Protein AF-A0A849G7T1-F1 (afdb_monomer_lite)

pLDDT: mean 85.58, std 11.32, range [43.41, 97.94]

Foldseek 3Di:
DDDVQWFVDWDDKDAFPQKDWDPPDLKIKIANADAAALVSLVVSRGWIKIKTWTAQPCPFFKWFFKKKFFDDDQDQQFQWWKWKWKDQPPPPPIDTFDGGDGGHRDPGMDIGTGPDRRPTDDHRTMMMMIIGIHNGDVVNVRMHMGRDMDTDIDRDQDQLLPLPHRLVLAQQSVQLQDGPCVLLVADDPPPPSDGDYPDFDDPVPPPDGCQPDVVNPHNNGHQDQQCPPPHGRSNDQCSNVPLQGVSVVVPADDPPSPSHHADDRRAHDDSRNHGPHHDD

Secondary structure (DSSP, 8-state):
---TTTEEEE---EE-TT-EEE--SSSEEEE----SSHHHHHHTT-EEEEEEEE-TT--S-EEEEEEEEE---TTSS---EEEEEEESSSSSS-EEEEEEEE--S-SSEEEEE-S-TT-BPPTT-EEEEEEEEE---GGGTTEEEE--EEEEEEE----SS-SSS-TTT-SSTT-SSS-HHHHTT--BSS-SSSSBSSSPP-SSSSS--TTT-TTTT--PPP---SSSSS--GGG-TTTT-SSS-HHHHTT--BSSSSSSSBSSSSPPB-TTS-B-SS--

Sequence (280 aa):
IMNADIIQSGADETYGPGLSGTTGGTLLQLSGISANTAEEAVMNDEYVEYSFTTHPLLTEDFRLNSVVQYETSPGNYNGHRLAVSISSDGFVNSQELIRDILTLDGPEYETYSVADRCFVFEPSTSYSLRVYIYDIPLANSGQATFDDFSLDICSGDFDTDKDGVWNHLDLDSDNDGIYDVLEAEGVDADLDGIIGSGPITDTDGDGWSDITDPDDGGTVLADPDADGDSAENRIDTDSDGDSCPDVTEAGFPDSDGDGELGGLAPPSVDVNGVVTSGGL

Structure (mmCIF, N/CA/C/O backbone):
data_AF-A0A849G7T1-F1
#
_entry.id   AF-A0A849G7T1-F1
#
loop_
_atom_site.group_PDB
_atom_site.id
_atom_site.type_symbol
_atom_site.label_atom_id
_atom_site.label_alt_id
_atom_site.label_comp_id
_atom_site.label_asym_id
_atom_site.label_entity_id
_atom_site.label_seq_id
_atom_site.pdbx_PDB_ins_code
_atom_site.Cartn_x
_atom_site.Cartn_y
_atom_site.Cartn_z
_atom_site.occupancy
_atom_site.B_iso_or_equiv
_atom_site.auth_seq_id
_atom_site.auth_comp_id
_atom_site.auth_asym_id
_atom_site.auth_atom_id
_atom_site.pdbx_PDB_model_num
ATOM 1 N N . ILE A 1 1 ? -5.658 17.456 7.260 1.00 43.41 1 ILE A N 1
ATOM 2 C CA . ILE A 1 1 ? -5.368 18.114 5.956 1.00 43.41 1 ILE A CA 1
ATOM 3 C C . ILE A 1 1 ? -5.278 16.992 4.933 1.00 43.41 1 ILE A C 1
ATOM 5 O O . ILE A 1 1 ? -4.494 16.088 5.167 1.00 43.41 1 ILE A O 1
ATOM 9 N N . MET A 1 2 ? -6.124 16.972 3.900 1.00 55.81 2 MET A N 1
ATOM 10 C CA . MET A 1 2 ? -6.063 15.926 2.867 1.00 55.81 2 MET A CA 1
ATOM 11 C C . MET A 1 2 ? -4.959 16.274 1.863 1.00 55.81 2 MET A C 1
ATOM 13 O O . MET A 1 2 ? -4.884 17.431 1.441 1.00 55.81 2 MET A O 1
ATOM 17 N N . ASN A 1 3 ? -4.116 15.306 1.499 1.00 63.03 3 ASN A N 1
ATOM 18 C CA . ASN A 1 3 ? -3.183 15.464 0.388 1.00 63.03 3 ASN A CA 1
ATOM 19 C C . ASN A 1 3 ? -3.984 15.414 -0.926 1.00 63.03 3 ASN A C 1
ATOM 21 O O . ASN A 1 3 ? -4.643 14.411 -1.198 1.00 63.03 3 ASN A O 1
ATOM 25 N N . ALA A 1 4 ? -3.968 16.506 -1.697 1.00 60.72 4 ALA A N 1
ATOM 26 C CA . ALA A 1 4 ? -4.739 16.630 -2.935 1.00 60.72 4 ALA A CA 1
ATOM 27 C C . ALA A 1 4 ? -4.234 15.701 -4.050 1.00 60.72 4 ALA A C 1
ATOM 29 O O . ALA A 1 4 ? -5.001 15.395 -4.961 1.00 60.72 4 ALA A O 1
ATOM 30 N N . ASP A 1 5 ? -2.992 15.228 -3.938 1.00 67.00 5 ASP A N 1
ATOM 31 C CA . ASP A 1 5 ? -2.386 14.306 -4.899 1.00 67.00 5 ASP A CA 1
ATOM 32 C C . ASP A 1 5 ? -2.929 12.875 -4.717 1.00 67.00 5 ASP A C 1
ATOM 34 O O . ASP A 1 5 ? -2.969 12.096 -5.661 1.00 67.00 5 ASP A O 1
ATOM 38 N N . ILE A 1 6 ? -3.438 12.551 -3.519 1.00 75.44 6 ILE A N 1
ATOM 39 C CA . ILE A 1 6 ? -3.951 11.214 -3.178 1.00 75.44 6 ILE A CA 1
ATOM 40 C C . ILE A 1 6 ? -5.478 11.199 -3.091 1.00 75.44 6 ILE A C 1
ATOM 42 O O . ILE A 1 6 ? -6.124 10.236 -3.502 1.00 75.44 6 ILE A O 1
ATOM 46 N N . ILE A 1 7 ? -6.088 12.255 -2.548 1.00 85.75 7 ILE A N 1
ATOM 47 C CA . ILE A 1 7 ? -7.524 12.308 -2.258 1.00 85.75 7 ILE A CA 1
ATOM 48 C C . ILE A 1 7 ? -8.209 13.330 -3.167 1.00 85.75 7 ILE A C 1
ATOM 50 O O . ILE A 1 7 ? -7.987 14.535 -3.055 1.00 85.75 7 ILE A O 1
ATOM 54 N N . GLN A 1 8 ? -9.134 12.856 -4.003 1.00 88.38 8 GLN A N 1
ATOM 55 C CA . GLN A 1 8 ? -9.995 13.700 -4.833 1.00 88.38 8 GLN A CA 1
ATOM 56 C C . GLN A 1 8 ? -11.090 14.389 -4.012 1.00 88.38 8 GLN A C 1
ATOM 58 O O . GLN A 1 8 ? -11.446 15.543 -4.261 1.00 88.38 8 GLN A O 1
ATOM 63 N N . SER A 1 9 ? -11.687 13.664 -3.065 1.00 90.56 9 SER A N 1
ATOM 64 C CA . SER A 1 9 ? -12.744 14.192 -2.202 1.00 90.56 9 SER A CA 1
ATOM 65 C C . SER A 1 9 ? -12.870 13.395 -0.907 1.00 90.56 9 SER A C 1
ATOM 67 O O . SER A 1 9 ? -12.559 12.209 -0.872 1.00 90.56 9 SER A O 1
ATOM 69 N N . GLY A 1 10 ? -13.355 14.041 0.152 1.00 89.00 10 GLY A N 1
ATOM 70 C CA . GLY A 1 10 ? -13.660 13.412 1.436 1.00 89.00 10 GLY A CA 1
ATOM 71 C C . GLY A 1 10 ? -15.008 13.877 1.977 1.00 89.00 10 GLY A C 1
ATOM 72 O O . GLY A 1 10 ? -15.505 14.939 1.594 1.00 89.00 10 GLY A O 1
ATOM 73 N N . ALA A 1 11 ? -15.602 13.065 2.845 1.00 88.12 11 ALA A N 1
ATOM 74 C CA . ALA A 1 11 ? -16.820 13.376 3.582 1.00 88.12 11 ALA A CA 1
ATOM 75 C C . ALA A 1 11 ? -16.507 13.712 5.047 1.00 88.12 11 ALA A C 1
ATOM 77 O O . ALA A 1 11 ? -15.476 13.296 5.577 1.00 88.12 11 ALA A O 1
ATOM 78 N N . ASP A 1 12 ? -17.422 14.442 5.689 1.00 86.44 12 ASP A N 1
ATOM 79 C CA . ASP A 1 12 ? -17.402 14.640 7.141 1.00 86.44 12 ASP A CA 1
ATOM 80 C C . ASP A 1 12 ? -17.551 13.290 7.866 1.00 86.44 12 ASP A C 1
ATOM 82 O O . ASP A 1 12 ? -18.118 12.333 7.322 1.00 86.44 12 ASP A O 1
ATOM 86 N N . GLU A 1 13 ? -17.075 13.217 9.107 1.00 88.25 13 GLU A N 1
ATOM 87 C CA . GLU A 1 13 ? -17.216 12.028 9.935 1.00 88.25 13 GLU A CA 1
ATOM 88 C C . GLU A 1 13 ? -18.683 11.646 10.162 1.00 88.25 13 GLU A C 1
ATOM 90 O O . GLU A 1 13 ? -19.578 12.478 10.343 1.00 88.25 13 GLU A O 1
ATOM 95 N N . THR A 1 14 ? -18.926 10.342 10.203 1.00 92.75 14 THR A N 1
ATOM 96 C CA . THR A 1 14 ? -20.217 9.764 10.572 1.00 92.75 14 THR A CA 1
ATOM 97 C C . THR A 1 14 ? -20.041 8.767 11.710 1.00 92.75 14 THR A C 1
ATOM 99 O O . THR A 1 14 ? -18.924 8.390 12.066 1.00 92.75 14 THR A O 1
ATOM 102 N N . TYR A 1 15 ? -21.149 8.359 12.327 1.00 94.31 15 TYR A N 1
ATOM 103 C CA . TYR A 1 15 ? -21.128 7.476 13.490 1.00 94.31 15 TYR A CA 1
ATOM 104 C C . TYR A 1 15 ? -21.966 6.237 13.220 1.00 94.31 15 TYR A C 1
ATOM 106 O O . TYR A 1 15 ? -23.081 6.334 12.691 1.00 94.31 15 TYR A O 1
ATOM 114 N N . GLY A 1 16 ? -21.441 5.084 13.624 1.00 94.94 16 GLY A N 1
ATOM 115 C CA . GLY A 1 16 ? -22.207 3.851 13.667 1.00 94.94 16 GLY A CA 1
ATOM 116 C C . GLY A 1 16 ? -23.415 3.981 14.613 1.00 94.94 16 GLY A C 1
ATOM 117 O O . GLY A 1 16 ? -23.357 4.737 15.589 1.00 94.94 16 GLY A O 1
ATOM 118 N N . PRO A 1 17 ? -24.531 3.275 14.351 1.00 94.88 17 PRO A N 1
ATOM 119 C CA . PRO A 1 17 ? -25.746 3.354 15.167 1.00 94.88 17 PRO A CA 1
ATOM 120 C C . PRO A 1 17 ? -25.582 3.064 16.667 1.00 94.88 17 PRO A C 1
ATOM 122 O O . PRO A 1 17 ? -26.443 3.479 17.448 1.00 94.88 17 PRO A O 1
ATOM 125 N N . GLY A 1 18 ? -24.528 2.348 17.074 1.00 93.44 18 GLY A N 1
ATOM 126 C CA . GLY A 1 18 ? -24.209 2.069 18.477 1.00 93.44 18 GLY A CA 1
ATOM 127 C C . GLY A 1 18 ? -23.585 3.249 19.220 1.00 93.44 18 GLY A C 1
ATOM 128 O O . GLY A 1 18 ? -23.513 3.243 20.446 1.00 93.44 18 GLY A O 1
ATOM 129 N N . LEU A 1 19 ? -23.167 4.284 18.494 1.00 93.00 19 LEU A N 1
ATOM 130 C CA . LEU A 1 19 ? -22.400 5.404 19.014 1.00 93.00 19 LEU A CA 1
ATOM 131 C C . LEU A 1 19 ? -23.148 6.728 18.832 1.00 93.00 19 LEU A C 1
ATOM 133 O O . LEU A 1 19 ? -23.971 6.914 17.937 1.00 93.00 19 LEU A O 1
ATOM 137 N N . SER A 1 20 ? -22.848 7.700 19.686 1.00 92.56 20 SER A N 1
ATOM 138 C CA . SER A 1 20 ? -23.235 9.096 19.480 1.00 92.56 20 SER A CA 1
ATOM 139 C C . SER A 1 20 ? -22.018 9.999 19.603 1.00 92.56 20 SER A C 1
ATOM 141 O O . SER A 1 20 ? -21.371 10.014 20.651 1.00 92.56 20 SER A O 1
ATOM 143 N N . GLY A 1 21 ? -21.743 10.768 18.549 1.00 87.50 21 GLY A N 1
ATOM 144 C CA . GLY A 1 21 ? -20.695 11.781 18.522 1.00 87.50 21 GLY A CA 1
ATOM 145 C C . GLY A 1 21 ? -21.252 13.205 18.547 1.00 87.50 21 GLY A C 1
ATOM 146 O O . GLY A 1 21 ? -22.316 13.493 17.994 1.00 87.50 21 GLY A O 1
ATOM 147 N N . THR A 1 22 ? -20.529 14.112 19.201 1.00 82.88 22 THR A N 1
ATOM 148 C CA . THR A 1 22 ? -20.775 15.557 19.130 1.00 82.88 22 THR A CA 1
ATOM 149 C C . THR A 1 22 ? -19.476 16.307 18.863 1.00 82.88 22 THR A C 1
ATOM 151 O O . THR A 1 22 ? -18.515 16.165 19.617 1.00 82.88 22 THR A O 1
ATOM 154 N N . THR A 1 23 ? -19.484 17.167 17.847 1.00 67.19 23 THR A N 1
ATOM 155 C CA . THR A 1 23 ? -18.348 17.986 17.378 1.00 67.19 23 THR A CA 1
ATOM 156 C C . THR A 1 23 ? -18.295 19.364 18.054 1.00 67.19 23 THR A C 1
ATOM 158 O O . THR A 1 23 ? -18.011 20.398 17.450 1.00 67.19 23 THR A O 1
ATOM 161 N N . GLY A 1 24 ? -18.656 19.418 19.338 1.00 55.28 24 GLY A N 1
ATOM 162 C CA . GLY A 1 24 ? -18.807 20.664 20.088 1.00 55.28 24 GLY A CA 1
ATOM 163 C C . GLY A 1 24 ? -17.502 21.166 20.706 1.00 55.28 24 GLY A C 1
ATOM 164 O O . GLY A 1 24 ? -17.385 21.146 21.928 1.00 55.28 24 GLY A O 1
ATOM 165 N N . GLY A 1 25 ? -16.542 21.648 19.911 1.00 64.00 25 GLY A N 1
ATOM 166 C CA . GLY A 1 25 ? -15.297 22.241 20.425 1.00 64.00 25 GLY A CA 1
ATOM 167 C C . GLY A 1 25 ? -14.066 21.918 19.578 1.00 64.00 25 GLY A C 1
ATOM 168 O O . GLY A 1 25 ? -14.170 21.831 18.364 1.00 64.00 25 GLY A O 1
ATOM 169 N N . THR A 1 26 ? -12.910 21.769 20.232 1.00 70.81 26 THR A N 1
ATOM 170 C CA . THR A 1 26 ? -11.636 21.303 19.641 1.00 70.81 26 THR A CA 1
ATOM 171 C C . THR A 1 26 ? -11.441 19.794 19.825 1.00 70.81 26 THR A C 1
ATOM 173 O O . THR A 1 26 ? -10.315 19.348 19.909 1.00 70.81 26 THR A O 1
ATOM 176 N N . LEU A 1 27 ? -12.515 19.042 20.085 1.00 77.56 27 LEU A N 1
ATOM 177 C CA . LEU A 1 27 ? -12.477 17.611 20.388 1.00 77.56 27 LEU A CA 1
ATOM 178 C C . LEU A 1 27 ? -13.778 16.974 19.895 1.00 77.56 27 LEU A C 1
ATOM 180 O O . LEU A 1 27 ? -14.865 17.519 20.133 1.00 77.56 27 LEU A O 1
ATOM 184 N N . LEU A 1 28 ? -13.681 15.794 19.297 1.00 82.81 28 LEU A N 1
ATOM 185 C CA . LEU A 1 28 ? -14.798 14.889 19.093 1.00 82.81 28 LEU A CA 1
ATOM 186 C C . LEU A 1 28 ? -15.121 14.186 20.416 1.00 82.81 28 LEU A C 1
ATOM 188 O O . LEU A 1 28 ? -14.300 13.464 20.978 1.00 82.81 28 LEU A O 1
ATOM 192 N N . GLN A 1 29 ? -16.335 14.394 20.925 1.00 87.56 29 GLN A N 1
ATOM 193 C CA . GLN A 1 29 ? -16.818 13.701 22.119 1.00 87.56 29 GLN A CA 1
ATOM 194 C C . GLN A 1 29 ? -17.745 12.564 21.727 1.00 87.56 29 GLN A C 1
ATOM 196 O O . GLN A 1 29 ? -18.748 12.788 21.048 1.00 87.56 29 GLN A O 1
ATOM 201 N N . LEU A 1 30 ? -17.429 11.366 22.205 1.00 90.94 30 LEU A N 1
ATOM 202 C CA . LEU A 1 30 ? -18.175 10.147 21.951 1.00 90.94 30 LEU A CA 1
ATOM 203 C C . LEU A 1 30 ? -18.875 9.665 23.218 1.00 90.94 30 LEU A C 1
ATOM 205 O O . LEU A 1 30 ? -18.391 9.831 24.342 1.00 90.94 30 LEU A O 1
ATOM 209 N N . SER A 1 31 ? -20.036 9.052 23.034 1.00 93.19 31 SER A N 1
ATOM 210 C CA . SER A 1 31 ? -20.832 8.467 24.107 1.00 93.19 31 SER A CA 1
ATOM 211 C C . SER A 1 31 ? -21.632 7.271 23.608 1.00 93.19 31 SER A C 1
ATOM 213 O O . SER A 1 31 ? -21.879 7.139 22.409 1.00 93.19 31 SER A O 1
ATOM 215 N N . GLY A 1 32 ? -22.064 6.425 24.542 1.00 93.69 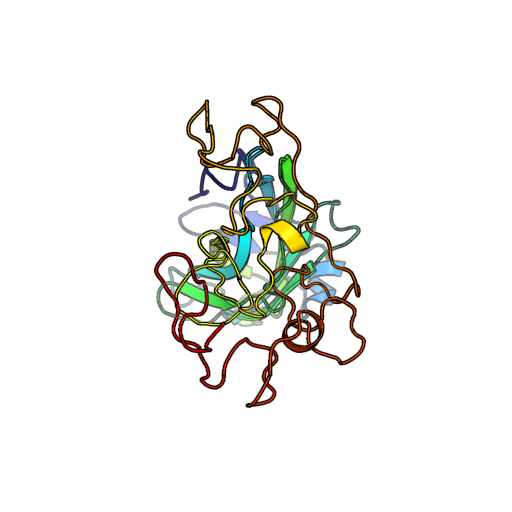32 GLY A N 1
ATOM 216 C CA . GLY A 1 32 ? -22.814 5.205 24.231 1.00 93.69 32 GLY A CA 1
ATOM 217 C C . GLY A 1 32 ? -21.929 3.977 24.032 1.00 93.69 32 GLY A C 1
ATOM 218 O O . GLY A 1 32 ? -22.460 2.907 23.776 1.00 93.69 32 GLY A O 1
ATOM 219 N N . ILE A 1 33 ? -20.614 4.119 24.222 1.00 95.19 33 ILE A N 1
ATOM 220 C CA . ILE A 1 33 ? -19.648 3.036 24.050 1.00 95.19 33 ILE A CA 1
ATOM 221 C C . ILE A 1 33 ? -19.862 2.003 25.154 1.00 95.19 33 ILE A C 1
ATOM 223 O O . ILE A 1 33 ? -19.811 2.328 26.347 1.00 95.19 33 ILE A O 1
ATOM 227 N N . SER A 1 34 ? -20.116 0.765 24.754 1.00 95.69 34 SER A N 1
ATOM 228 C CA . SER A 1 34 ? -20.439 -0.337 25.657 1.00 95.69 34 SER A CA 1
ATOM 229 C C . SER A 1 34 ? -19.591 -1.583 25.417 1.00 95.69 34 SER A C 1
ATOM 231 O O . SER A 1 34 ? -19.528 -2.448 26.297 1.00 95.69 34 SER A O 1
ATOM 233 N N . ALA A 1 35 ? -18.918 -1.659 24.268 1.00 97.44 35 ALA A N 1
ATOM 234 C CA . ALA A 1 35 ? -18.039 -2.754 23.906 1.00 97.44 35 ALA A CA 1
ATOM 235 C C . ALA A 1 35 ? -16.783 -2.828 24.787 1.00 97.44 35 ALA A C 1
ATOM 237 O O . ALA A 1 35 ? -16.137 -1.824 25.100 1.00 97.44 35 ALA A O 1
ATOM 238 N N . ASN A 1 36 ? -16.400 -4.053 25.149 1.00 96.38 36 ASN A N 1
ATOM 239 C CA . ASN A 1 36 ? -15.166 -4.356 25.879 1.00 96.38 36 ASN A CA 1
ATOM 240 C C . ASN A 1 36 ? -14.078 -4.929 24.961 1.00 96.38 36 ASN A C 1
ATOM 242 O O . ASN A 1 36 ? -12.916 -4.972 25.351 1.00 96.38 36 ASN A O 1
ATOM 246 N N . THR A 1 37 ? -14.439 -5.373 23.754 1.00 97.56 37 THR A N 1
ATOM 247 C CA . THR A 1 37 ? -13.503 -5.869 22.734 1.00 97.56 37 THR A CA 1
ATOM 248 C C . THR A 1 37 ? -13.813 -5.252 21.373 1.00 97.56 37 THR A C 1
ATOM 250 O O . THR A 1 37 ? -14.916 -4.746 21.154 1.00 97.56 37 THR A O 1
ATOM 253 N N . ALA A 1 38 ? -12.863 -5.325 20.439 1.00 96.69 38 ALA A N 1
ATOM 254 C CA . ALA A 1 38 ? -13.075 -4.857 19.071 1.00 96.69 38 ALA A CA 1
ATOM 255 C C . ALA A 1 38 ? -14.223 -5.607 18.374 1.00 96.69 38 ALA A C 1
ATOM 257 O O . ALA A 1 38 ? -15.017 -5.001 17.663 1.00 96.69 38 ALA A O 1
ATOM 258 N N . GLU A 1 39 ? -14.363 -6.916 18.605 1.00 97.06 39 GLU A N 1
ATOM 259 C CA . GLU A 1 39 ? -15.450 -7.716 18.028 1.00 97.06 39 GLU A CA 1
ATOM 260 C C . GLU A 1 39 ? -16.812 -7.255 18.543 1.00 97.06 39 GLU A C 1
ATOM 262 O O . GLU A 1 39 ? -17.769 -7.185 17.776 1.00 97.06 39 GLU A O 1
ATOM 267 N N . GLU A 1 40 ? -16.908 -6.930 19.836 1.00 97.94 40 GLU A N 1
ATOM 268 C CA . GLU A 1 40 ? -18.124 -6.350 20.407 1.00 97.94 40 GLU A CA 1
ATOM 269 C C . GLU A 1 40 ? -18.427 -4.986 19.786 1.00 97.94 40 GLU A C 1
ATOM 271 O O . GLU A 1 40 ? -19.579 -4.733 19.443 1.00 97.94 40 GLU A O 1
ATOM 276 N N . ALA A 1 41 ? -17.414 -4.142 19.572 1.00 97.56 41 ALA A N 1
ATOM 277 C CA . ALA A 1 41 ? -17.599 -2.835 18.943 1.00 97.56 41 ALA A CA 1
ATOM 278 C C . ALA A 1 41 ? -18.117 -2.964 17.505 1.00 97.56 41 ALA A C 1
ATOM 280 O O . ALA A 1 41 ? -19.040 -2.251 17.118 1.00 97.56 41 ALA A O 1
ATOM 281 N N . VAL A 1 42 ? -17.591 -3.923 16.737 1.00 96.31 42 VAL A N 1
ATOM 282 C CA . VAL A 1 42 ? -18.079 -4.244 15.386 1.00 96.31 42 VAL A CA 1
ATOM 283 C C . VAL A 1 42 ? -19.526 -4.741 15.434 1.00 96.31 42 VAL A C 1
ATOM 285 O O . VAL A 1 42 ? -20.362 -4.256 14.682 1.00 96.31 42 VAL A O 1
ATOM 288 N N . MET A 1 43 ? -19.854 -5.677 16.332 1.00 96.38 43 MET A N 1
ATOM 289 C CA . MET A 1 43 ? -21.217 -6.218 16.460 1.00 96.38 43 MET A CA 1
ATOM 290 C C . MET A 1 43 ? -22.246 -5.182 16.924 1.00 96.38 43 MET A C 1
ATOM 292 O O . MET A 1 43 ? -23.425 -5.305 16.589 1.00 96.38 43 MET A O 1
ATOM 296 N N . ASN A 1 44 ? -21.817 -4.208 17.723 1.00 97.00 44 ASN A N 1
ATOM 297 C CA . ASN A 1 44 ? -22.674 -3.157 18.263 1.00 97.00 44 ASN A CA 1
ATOM 298 C C . ASN A 1 44 ? -22.761 -1.927 17.347 1.00 97.00 44 ASN A C 1
ATOM 300 O O . ASN A 1 44 ? -23.476 -0.988 17.689 1.00 97.00 44 ASN A O 1
ATOM 304 N N . ASP A 1 45 ? -22.048 -1.913 16.216 1.00 96.25 45 ASP A N 1
ATOM 305 C CA . ASP A 1 45 ? -21.873 -0.742 15.356 1.00 96.25 45 ASP A CA 1
ATOM 306 C C . ASP A 1 45 ? -21.350 0.495 16.126 1.00 96.25 45 ASP A C 1
ATOM 308 O O . ASP A 1 45 ? -21.839 1.617 15.963 1.00 96.25 45 ASP A O 1
ATOM 312 N N . GLU A 1 46 ? -20.364 0.291 17.004 1.00 96.38 46 GLU A N 1
ATOM 313 C CA . GLU A 1 46 ? -19.702 1.333 17.801 1.00 96.38 46 GLU A CA 1
ATOM 314 C C . GLU A 1 46 ? -18.419 1.816 17.100 1.00 96.38 46 GLU A C 1
ATOM 316 O O . GLU A 1 46 ? -17.303 1.434 17.459 1.00 96.38 46 GLU A O 1
ATOM 321 N N . TYR A 1 47 ? -18.579 2.656 16.073 1.00 95.19 47 TYR A N 1
ATOM 322 C CA . TYR A 1 47 ? -17.463 3.203 15.294 1.00 95.19 47 TYR A CA 1
ATOM 323 C C . TYR A 1 47 ? -17.667 4.664 14.878 1.00 95.19 47 TYR A C 1
ATOM 325 O O . TYR A 1 47 ? -18.795 5.147 14.753 1.00 95.19 47 TYR A O 1
ATOM 333 N N . VAL A 1 48 ? -16.556 5.347 14.609 1.00 94.19 48 VAL A N 1
ATOM 334 C CA . VAL A 1 48 ? -16.507 6.577 13.807 1.00 94.19 48 VAL A CA 1
ATOM 335 C C . VAL A 1 48 ? -16.077 6.190 12.394 1.00 94.19 48 VAL A C 1
ATOM 337 O O . VAL A 1 48 ? -15.141 5.409 12.237 1.00 94.19 48 VAL A O 1
ATOM 340 N N . GLU A 1 49 ? -16.765 6.691 11.372 1.00 94.00 49 GLU A N 1
ATOM 341 C CA . GLU A 1 49 ? -16.478 6.385 9.970 1.00 94.00 49 GLU A CA 1
ATOM 342 C C . GLU A 1 49 ? -16.109 7.645 9.188 1.00 94.00 49 GLU A C 1
ATOM 344 O O . GLU A 1 49 ? -16.834 8.642 9.212 1.00 94.00 49 GLU A O 1
ATOM 349 N N . TYR A 1 50 ? -15.001 7.560 8.457 1.00 92.38 50 TYR A N 1
ATOM 350 C CA . TYR A 1 50 ? -14.533 8.567 7.511 1.00 92.38 50 TYR A CA 1
ATOM 351 C C . TYR A 1 50 ? -14.556 7.963 6.116 1.00 92.38 50 TYR A C 1
ATOM 353 O O . TYR A 1 50 ? -14.103 6.837 5.928 1.00 92.38 50 TYR A O 1
ATOM 361 N N . SER A 1 51 ? -15.066 8.697 5.132 1.00 93.31 51 SER A N 1
ATOM 362 C CA . SER A 1 51 ? -15.075 8.233 3.743 1.00 93.31 51 SER A CA 1
ATOM 363 C C . SER A 1 51 ? -14.361 9.218 2.834 1.00 93.31 51 SER A C 1
ATOM 365 O O . SER A 1 51 ? -14.505 10.432 2.985 1.00 93.31 51 SER A O 1
ATOM 367 N N . PHE A 1 52 ? -13.609 8.695 1.875 1.00 92.69 52 PHE A N 1
ATOM 368 C CA . PHE A 1 52 ? -12.892 9.482 0.879 1.00 92.69 52 PHE A CA 1
ATOM 369 C C . PHE A 1 52 ? -12.841 8.752 -0.459 1.00 92.69 52 PHE A C 1
ATOM 371 O O . PHE A 1 52 ? -13.099 7.556 -0.547 1.00 92.69 52 PHE A O 1
ATOM 378 N N . THR A 1 53 ? -12.567 9.497 -1.522 1.00 92.75 53 THR A N 1
ATOM 379 C CA . THR A 1 53 ? -12.330 8.966 -2.864 1.00 92.75 53 THR A CA 1
ATOM 380 C C . THR A 1 53 ? -10.953 9.395 -3.316 1.00 92.75 53 THR A C 1
ATOM 382 O O . THR A 1 53 ? -10.593 10.571 -3.201 1.00 92.75 53 THR A O 1
ATOM 385 N N . THR A 1 54 ? -10.193 8.427 -3.796 1.00 90.56 54 THR A N 1
ATOM 386 C CA . THR A 1 54 ? -8.822 8.596 -4.253 1.00 90.56 54 THR A CA 1
ATOM 387 C C . THR A 1 54 ? -8.742 9.336 -5.594 1.00 90.56 54 THR A C 1
ATOM 389 O O . THR A 1 54 ? -9.723 9.418 -6.340 1.00 90.56 54 THR A O 1
ATOM 392 N N . HIS A 1 55 ? -7.597 9.957 -5.882 1.00 86.25 55 HIS A N 1
ATOM 393 C CA . HIS A 1 55 ? -7.387 10.737 -7.102 1.00 86.25 55 HIS A CA 1
ATOM 394 C C . HIS A 1 55 ? -7.354 9.829 -8.351 1.00 86.25 55 HIS A C 1
ATOM 396 O O . HIS A 1 55 ? -6.889 8.695 -8.270 1.00 86.25 55 HIS A O 1
ATOM 402 N N . PRO A 1 56 ? -7.873 10.271 -9.515 1.00 77.50 56 PRO A N 1
ATOM 403 C CA . PRO A 1 56 ? -7.816 9.479 -10.748 1.00 77.50 56 PRO A CA 1
ATOM 404 C C . PRO A 1 56 ? -6.405 9.307 -11.317 1.00 77.50 56 PRO A C 1
ATOM 406 O O . PRO A 1 56 ? -6.180 8.341 -12.028 1.00 77.50 56 PRO A O 1
ATOM 409 N N . LEU A 1 57 ? -5.495 10.235 -11.013 1.00 71.38 57 LEU A N 1
ATOM 410 C CA . LEU A 1 57 ? -4.090 10.208 -11.443 1.00 71.38 57 LEU A CA 1
ATOM 411 C C . LEU A 1 57 ? -3.173 9.621 -10.360 1.00 71.38 57 LEU A C 1
ATOM 413 O O . LEU A 1 57 ? -2.057 10.087 -10.181 1.00 71.38 57 LEU A O 1
ATOM 417 N N . LEU A 1 58 ? -3.675 8.680 -9.560 1.00 70.75 58 LEU A N 1
ATOM 418 C CA . LEU A 1 58 ? -2.792 7.882 -8.715 1.00 70.75 58 LEU A CA 1
ATOM 419 C C . LEU A 1 58 ? -2.004 6.951 -9.631 1.00 70.75 58 LEU A C 1
ATOM 421 O O . LEU A 1 58 ? -2.536 5.939 -10.078 1.00 70.75 58 LEU A O 1
ATOM 425 N N . THR A 1 59 ? -0.790 7.376 -9.962 1.00 57.62 59 THR A N 1
ATOM 426 C CA . THR A 1 59 ? 0.181 6.645 -10.786 1.00 57.62 59 THR A CA 1
ATOM 427 C C . THR A 1 59 ? 1.257 5.975 -9.941 1.00 57.62 59 THR A C 1
ATOM 429 O O . THR A 1 59 ? 1.897 5.048 -10.412 1.00 57.62 59 THR A O 1
ATOM 432 N N . GLU A 1 60 ? 1.432 6.438 -8.700 1.00 58.22 60 GLU A N 1
ATOM 433 C CA . GLU A 1 60 ? 2.410 5.913 -7.752 1.00 58.22 60 GLU A CA 1
ATOM 434 C C . GLU A 1 60 ? 1.778 4.917 -6.783 1.00 58.22 60 GLU A C 1
ATOM 436 O O . GLU A 1 60 ? 0.601 5.017 -6.410 1.00 58.22 60 GLU A O 1
ATOM 441 N N . ASP A 1 61 ? 2.620 4.025 -6.279 1.00 62.00 61 ASP A N 1
ATOM 442 C CA . ASP A 1 61 ? 2.275 3.021 -5.289 1.00 62.00 61 ASP A CA 1
ATOM 443 C C . ASP A 1 61 ? 2.141 3.659 -3.893 1.00 62.00 61 ASP A C 1
ATOM 445 O O . ASP A 1 61 ? 3.063 3.710 -3.068 1.00 62.00 61 ASP A O 1
ATOM 449 N N . PHE A 1 62 ? 0.968 4.237 -3.626 1.00 69.12 62 PHE A N 1
ATOM 450 C CA . PHE A 1 62 ? 0.662 4.842 -2.334 1.00 69.12 62 PHE A CA 1
ATOM 451 C C . PHE A 1 62 ? 0.206 3.781 -1.343 1.00 69.12 62 PHE A C 1
ATOM 453 O O . PHE A 1 62 ? -0.912 3.261 -1.421 1.00 69.12 62 PHE A O 1
ATOM 460 N N . ARG A 1 63 ? 1.059 3.520 -0.353 1.00 71.81 63 ARG A N 1
ATOM 461 C CA . ARG A 1 63 ? 0.811 2.528 0.688 1.00 71.81 63 ARG A CA 1
ATOM 462 C C . ARG A 1 63 ? 0.527 3.197 2.021 1.00 71.81 63 ARG A C 1
ATOM 464 O O . ARG A 1 63 ? 1.186 4.161 2.433 1.00 71.81 63 ARG A O 1
ATOM 471 N N . LEU A 1 64 ? -0.477 2.687 2.730 1.00 77.19 64 LEU A N 1
ATOM 47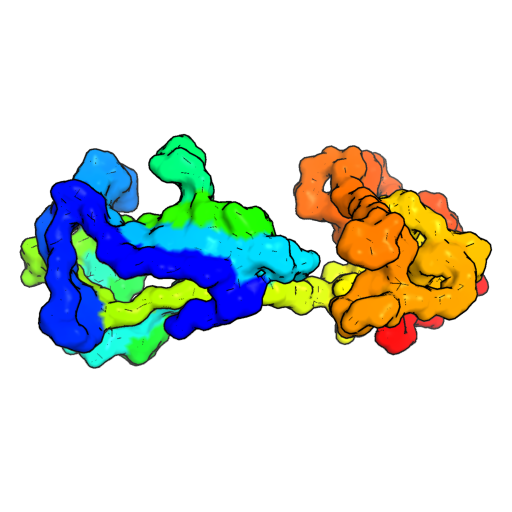2 C CA . LEU A 1 64 ? -0.736 3.146 4.088 1.00 77.19 64 LEU A CA 1
ATOM 473 C C . LEU A 1 64 ? 0.407 2.689 5.007 1.00 77.19 64 LEU A C 1
ATOM 475 O O . LEU A 1 64 ? 0.649 1.497 5.154 1.00 77.19 64 LEU A O 1
ATOM 479 N N . ASN A 1 65 ? 1.097 3.633 5.649 1.00 77.44 65 ASN A N 1
ATOM 480 C CA . ASN A 1 65 ? 2.262 3.338 6.485 1.00 77.44 65 ASN A CA 1
ATOM 481 C C . ASN A 1 65 ? 1.920 3.363 7.979 1.00 77.44 65 ASN A C 1
ATOM 483 O O . ASN A 1 65 ? 2.297 2.467 8.745 1.00 77.44 65 ASN A O 1
ATOM 487 N N . SER A 1 66 ? 1.199 4.392 8.424 1.00 79.62 66 SER A N 1
ATOM 488 C CA . SER A 1 66 ? 0.831 4.498 9.831 1.00 79.62 66 SER A CA 1
ATOM 489 C C . SER A 1 66 ? -0.472 5.245 10.066 1.00 79.62 66 SER A C 1
ATOM 491 O O . SER A 1 66 ? -0.976 5.982 9.222 1.00 79.62 66 SER A O 1
ATOM 493 N N . VAL A 1 67 ? -1.025 5.015 11.247 1.00 82.56 67 VAL A N 1
ATOM 494 C CA . VAL A 1 67 ? -2.148 5.756 11.800 1.00 82.56 67 VAL A CA 1
ATOM 495 C C . VAL A 1 67 ? -1.609 6.667 12.892 1.00 82.56 67 VAL A C 1
ATOM 497 O O . VAL A 1 67 ? -0.908 6.197 13.789 1.00 82.56 67 VAL A O 1
ATOM 500 N N . VAL A 1 68 ? -1.962 7.947 12.847 1.00 80.88 68 VAL A N 1
ATOM 501 C CA . VAL A 1 68 ? -1.605 8.919 13.882 1.00 80.88 68 VAL A CA 1
ATOM 502 C C . VAL A 1 68 ? -2.861 9.358 14.616 1.00 80.88 68 VAL A C 1
ATOM 504 O O . VAL A 1 68 ? -3.868 9.726 14.007 1.0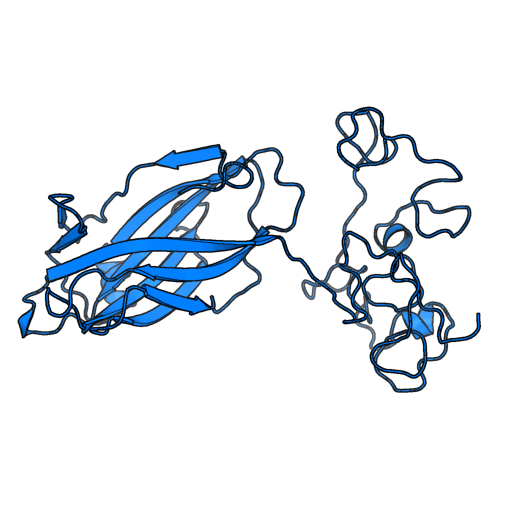0 80.88 68 VAL A O 1
ATOM 507 N N . GLN A 1 69 ? -2.790 9.331 15.939 1.00 79.44 69 GLN A N 1
ATOM 508 C CA . GLN A 1 69 ? -3.826 9.835 16.829 1.00 79.44 69 GLN A CA 1
ATOM 509 C C . GLN A 1 69 ? -3.288 11.046 17.583 1.00 79.44 69 GLN A C 1
ATOM 511 O O . GLN A 1 69 ? -2.229 10.956 18.197 1.00 79.44 69 GLN A O 1
ATOM 516 N N . TYR A 1 70 ? -4.037 12.145 17.600 1.00 75.44 70 TYR A N 1
ATOM 517 C CA . TYR A 1 70 ? -3.700 13.350 18.357 1.00 75.44 70 TYR A CA 1
ATOM 518 C C . TYR A 1 70 ? -4.524 13.449 19.642 1.00 75.44 70 TYR A C 1
ATOM 520 O O . TYR A 1 70 ? -5.719 13.152 19.662 1.00 75.44 70 TYR A O 1
ATOM 528 N N . GLU A 1 71 ? -3.884 13.924 20.710 1.00 70.81 71 GLU A N 1
ATOM 529 C CA . GLU A 1 71 ? -4.492 14.109 22.029 1.00 70.81 71 GLU A CA 1
ATOM 530 C C . GLU A 1 71 ? -4.170 15.512 22.564 1.00 70.81 71 GLU A C 1
ATOM 532 O O . GLU A 1 71 ? -3.014 15.830 22.856 1.00 70.81 71 GLU A O 1
ATOM 537 N N . THR A 1 72 ? -5.181 16.374 22.746 1.00 53.12 72 THR A N 1
ATOM 538 C CA . THR A 1 72 ? -4.968 17.757 23.230 1.00 53.12 72 THR A CA 1
ATOM 539 C C . THR A 1 72 ? -5.247 17.993 24.707 1.00 53.12 72 THR A C 1
ATOM 541 O O . THR A 1 72 ? -5.042 19.111 25.200 1.00 53.12 72 THR A O 1
ATOM 544 N N . SER A 1 73 ? -5.676 16.989 25.480 1.00 59.59 73 SER A N 1
ATOM 545 C CA . SER A 1 73 ? -5.897 17.212 26.913 1.00 59.59 73 SER A CA 1
ATOM 546 C C . SER A 1 73 ? -5.722 15.969 27.785 1.00 59.59 73 SER A C 1
ATOM 548 O O . SER A 1 73 ? -6.559 15.071 27.739 1.00 59.59 73 SER A O 1
ATOM 550 N N . PRO A 1 74 ? -4.710 15.945 28.672 1.00 56.59 74 PRO A N 1
ATOM 551 C CA . PRO A 1 74 ? -4.610 14.927 29.709 1.00 56.59 74 PRO A CA 1
ATOM 552 C C . PRO A 1 74 ? -5.876 14.914 30.583 1.00 56.59 74 PRO A C 1
ATOM 554 O O . PRO A 1 74 ? -6.211 15.927 31.207 1.00 56.59 74 PRO A O 1
ATOM 557 N N . GLY A 1 75 ? -6.551 13.764 30.675 1.00 58.34 75 GLY A N 1
ATOM 558 C CA . GLY A 1 75 ? -7.579 13.504 31.688 1.00 58.34 75 GLY A CA 1
ATOM 559 C C . GLY A 1 75 ? -9.055 13.654 31.294 1.00 58.34 75 GLY A C 1
ATOM 560 O O . GLY A 1 75 ? -9.895 13.567 32.192 1.00 58.34 75 GLY A O 1
ATOM 561 N N . ASN A 1 76 ? -9.413 13.834 30.018 1.00 68.62 76 ASN A N 1
ATOM 562 C CA . ASN A 1 76 ? -10.812 13.716 29.577 1.00 68.62 76 ASN A CA 1
ATOM 563 C C . ASN A 1 76 ? -11.024 12.373 28.874 1.00 68.62 76 ASN A C 1
ATOM 565 O O . ASN A 1 76 ? -10.546 12.180 27.775 1.00 68.62 76 ASN A O 1
ATOM 569 N N . TYR A 1 77 ? -11.738 11.448 29.516 1.00 75.00 77 TYR A N 1
ATOM 570 C CA . TYR A 1 77 ? -12.231 10.194 28.923 1.00 75.00 77 TYR A CA 1
ATOM 571 C C . TYR A 1 77 ? -11.213 9.313 28.138 1.00 75.00 77 TYR A C 1
ATOM 573 O O . TYR A 1 77 ? -11.608 8.477 27.321 1.00 75.00 77 TYR A O 1
ATOM 581 N N . ASN A 1 78 ? -9.919 9.426 28.457 1.00 77.94 78 ASN A N 1
ATOM 582 C CA . ASN A 1 78 ? -8.823 8.600 27.925 1.00 77.94 78 ASN A CA 1
ATOM 583 C C . ASN A 1 78 ? -8.719 7.228 28.612 1.00 77.94 78 ASN A C 1
ATOM 585 O O . ASN A 1 78 ? -9.391 6.971 29.618 1.00 77.94 78 ASN A O 1
ATOM 589 N N . GLY A 1 79 ? -7.857 6.347 28.097 1.00 84.12 79 GLY A N 1
ATOM 590 C CA . GLY A 1 79 ? -7.645 5.000 28.639 1.00 84.12 79 GLY A CA 1
ATOM 591 C C . GLY A 1 79 ? -8.465 3.916 27.947 1.00 84.12 79 GLY A C 1
ATOM 592 O O . GLY A 1 79 ? -8.622 2.840 28.515 1.00 84.12 79 GLY A O 1
ATOM 593 N N . HIS A 1 80 ? -9.023 4.217 26.778 1.00 87.94 80 HIS A N 1
ATOM 594 C CA . HIS A 1 80 ? -9.803 3.292 25.964 1.00 87.94 80 HIS A CA 1
ATOM 595 C C . HIS A 1 80 ? -8.921 2.597 24.923 1.00 87.94 80 HIS A C 1
ATOM 597 O O . HIS A 1 80 ? -7.764 2.967 24.729 1.00 87.94 80 HIS A O 1
ATOM 603 N N . ARG A 1 81 ? -9.459 1.586 24.244 1.00 91.69 81 ARG A N 1
ATOM 604 C CA . ARG A 1 81 ? -8.791 0.915 23.130 1.00 91.69 81 ARG A CA 1
ATOM 605 C C . ARG A 1 81 ? -9.382 1.294 21.786 1.00 91.69 81 ARG A C 1
ATOM 607 O O . ARG A 1 81 ? -10.570 1.601 21.684 1.00 91.69 81 ARG A O 1
ATOM 614 N N . LEU A 1 82 ? -8.527 1.219 20.774 1.00 90.88 82 LEU A N 1
ATOM 615 C CA . LEU A 1 82 ? -8.851 1.479 19.383 1.00 90.88 82 LEU A CA 1
ATOM 616 C C . LEU A 1 82 ? -8.468 0.306 18.489 1.00 90.88 82 LEU A C 1
ATOM 618 O O . LEU A 1 82 ? -7.411 -0.310 18.657 1.00 90.88 82 LEU A O 1
ATOM 622 N N . ALA A 1 83 ? -9.307 0.073 17.488 1.00 93.56 83 ALA A N 1
ATOM 623 C CA . ALA A 1 83 ? -8.970 -0.689 16.298 1.00 93.56 83 ALA A CA 1
ATOM 624 C C . ALA A 1 83 ? -9.404 0.106 15.067 1.00 93.56 83 ALA A C 1
ATOM 626 O O . ALA A 1 83 ? -10.394 0.838 15.114 1.00 93.56 83 ALA A O 1
ATOM 627 N N . VAL A 1 84 ? -8.668 -0.031 13.970 1.00 92.81 84 VAL A N 1
ATOM 628 C CA . VAL A 1 84 ? -8.968 0.673 12.723 1.00 92.81 84 VAL A CA 1
ATOM 629 C C . VAL A 1 84 ? -9.033 -0.331 11.592 1.00 92.81 84 VAL A C 1
ATOM 631 O O . VAL A 1 84 ? -8.171 -1.201 11.464 1.00 92.81 84 VAL A O 1
ATOM 634 N N . SER A 1 85 ? -10.053 -0.193 10.758 1.00 93.75 85 SER A N 1
ATOM 635 C CA . SER A 1 85 ? -10.227 -1.013 9.568 1.00 93.75 85 SER A CA 1
ATOM 636 C C . SER A 1 85 ? -10.622 -0.155 8.377 1.00 93.75 85 SER A C 1
ATOM 638 O O . SER A 1 85 ? -11.270 0.880 8.537 1.00 93.75 85 SER A O 1
ATOM 640 N N . ILE A 1 86 ? -10.264 -0.607 7.183 1.00 93.00 86 ILE A N 1
ATOM 641 C CA . ILE A 1 86 ? -10.567 0.060 5.918 1.00 93.00 86 ILE A CA 1
ATOM 642 C C . ILE A 1 86 ? -11.282 -0.901 4.967 1.00 93.00 86 ILE A C 1
ATOM 644 O O . ILE A 1 86 ? -11.068 -2.114 5.005 1.00 93.00 86 ILE A O 1
ATOM 648 N N . SER A 1 87 ? -12.166 -0.365 4.133 1.00 95.31 87 SER A N 1
ATOM 649 C CA . SER A 1 87 ? -12.920 -1.118 3.132 1.00 95.31 87 SER A CA 1
ATOM 650 C C . SER A 1 87 ? -13.270 -0.232 1.939 1.00 95.31 87 SER A C 1
ATOM 652 O O . SER A 1 87 ? -13.501 0.964 2.107 1.00 95.31 87 SER A O 1
ATOM 654 N N . SER A 1 88 ? -13.358 -0.823 0.748 1.00 95.19 88 SER A N 1
ATOM 655 C CA . SER A 1 88 ? -13.874 -0.191 -0.477 1.00 95.19 88 SER A CA 1
ATOM 656 C C . SER A 1 88 ? -15.260 -0.706 -0.896 1.00 95.19 88 SER A C 1
ATOM 658 O O . SER A 1 88 ? -15.830 -0.238 -1.880 1.00 95.19 88 SER A O 1
ATOM 660 N N . ASP A 1 89 ? -15.843 -1.654 -0.154 1.00 94.62 89 ASP A N 1
ATOM 661 C CA . ASP A 1 89 ? -17.084 -2.348 -0.529 1.00 94.62 89 ASP A CA 1
ATOM 662 C C . ASP A 1 89 ? -18.190 -2.259 0.537 1.00 94.62 89 ASP A C 1
ATOM 664 O O . ASP A 1 89 ? -19.125 -3.062 0.570 1.00 94.62 89 ASP A O 1
ATOM 668 N N . GLY A 1 90 ? -18.107 -1.247 1.405 1.00 92.06 90 GLY A N 1
ATOM 669 C CA . GLY A 1 90 ? -19.073 -1.037 2.482 1.00 92.06 90 GLY A CA 1
ATOM 670 C C . GLY A 1 90 ? -18.931 -2.048 3.621 1.00 92.06 90 GLY A C 1
ATOM 671 O O . GLY A 1 90 ? -19.929 -2.388 4.259 1.00 92.06 90 GLY A O 1
ATOM 672 N N . PHE A 1 91 ? -17.702 -2.504 3.883 1.00 94.75 91 PHE A N 1
ATOM 673 C CA . PHE A 1 91 ? -17.347 -3.496 4.902 1.00 94.75 91 PHE A CA 1
ATOM 674 C C . PHE A 1 91 ? -17.973 -4.877 4.659 1.00 94.75 91 PHE A C 1
ATOM 676 O O . PHE A 1 91 ? -18.264 -5.606 5.609 1.00 94.75 91 PHE A O 1
ATOM 683 N N . VAL A 1 92 ? -18.170 -5.262 3.392 1.00 93.31 92 VAL A N 1
ATOM 684 C CA . VAL A 1 92 ? -18.394 -6.675 3.041 1.00 93.31 92 VAL A CA 1
ATOM 685 C C . VAL A 1 92 ? -17.077 -7.433 3.196 1.00 93.31 92 VAL A C 1
ATOM 687 O O . VAL A 1 92 ? -17.057 -8.499 3.813 1.00 93.31 92 VAL A O 1
ATOM 690 N N . ASN A 1 93 ? -15.986 -6.840 2.710 1.00 90.06 93 ASN A N 1
ATOM 691 C CA . ASN A 1 93 ? -14.611 -7.185 3.032 1.00 90.06 93 ASN A CA 1
ATOM 692 C C . ASN A 1 93 ? -13.942 -5.974 3.693 1.00 90.06 93 ASN A C 1
ATOM 694 O O . ASN A 1 93 ? -14.223 -4.820 3.365 1.00 90.06 93 ASN A O 1
ATOM 698 N N . SER A 1 94 ? -13.053 -6.223 4.648 1.00 92.25 94 SER A N 1
ATOM 699 C CA . SER A 1 94 ? -12.311 -5.153 5.310 1.00 92.25 94 SER A CA 1
ATOM 700 C C . SER A 1 94 ? -10.926 -5.619 5.706 1.00 92.25 94 SER A C 1
ATOM 702 O O . SER A 1 94 ? -10.785 -6.724 6.232 1.00 92.25 94 SER A O 1
ATOM 704 N N . GLN A 1 95 ? -9.947 -4.740 5.531 1.00 89.38 95 GLN A N 1
ATOM 705 C CA . GLN A 1 95 ? -8.602 -4.921 6.051 1.00 89.38 95 GLN A CA 1
ATOM 706 C C . GLN A 1 95 ? -8.512 -4.290 7.439 1.00 89.38 95 GLN A C 1
ATOM 708 O O . GLN A 1 95 ? -8.951 -3.156 7.648 1.00 89.38 95 GLN A O 1
ATOM 713 N N . GLU A 1 96 ? -7.929 -5.011 8.391 1.00 90.88 96 GLU A N 1
ATOM 714 C CA . GLU A 1 96 ? -7.559 -4.438 9.680 1.00 90.88 96 GLU A CA 1
ATOM 715 C C . GLU A 1 96 ? -6.180 -3.784 9.592 1.00 90.88 96 GLU A C 1
ATOM 717 O O . GLU A 1 96 ? -5.222 -4.396 9.130 1.00 90.88 96 GLU A O 1
ATOM 722 N N . LEU A 1 97 ? -6.091 -2.538 10.050 1.00 88.50 97 LEU A N 1
ATOM 723 C CA . LEU A 1 97 ? -4.878 -1.731 9.966 1.00 88.50 97 LEU A CA 1
ATOM 724 C C . LEU A 1 97 ? -4.100 -1.762 11.281 1.00 88.50 97 LEU A C 1
ATOM 726 O O . LEU A 1 97 ? -2.900 -2.026 11.296 1.00 88.50 97 LEU A O 1
ATOM 730 N N . ILE A 1 98 ? -4.799 -1.511 12.390 1.00 88.75 98 ILE A N 1
ATOM 731 C CA . ILE A 1 98 ? -4.263 -1.565 13.754 1.00 88.75 98 ILE A CA 1
ATOM 732 C C . ILE A 1 98 ? -5.338 -2.101 14.700 1.00 88.75 98 ILE A C 1
ATOM 734 O O . ILE A 1 98 ? -6.537 -1.949 14.447 1.00 88.75 98 ILE A O 1
ATOM 738 N N . ARG A 1 99 ? -4.912 -2.663 15.832 1.00 91.62 99 ARG A N 1
ATOM 739 C CA . ARG A 1 99 ? -5.800 -3.221 16.855 1.00 91.62 99 ARG A CA 1
ATOM 740 C C . ARG A 1 99 ? -5.215 -3.065 18.250 1.00 91.62 99 ARG A C 1
ATOM 742 O O . ARG A 1 99 ? -4.001 -3.076 18.431 1.00 91.62 99 ARG A O 1
ATOM 749 N N . ASP A 1 100 ? -6.106 -2.980 19.237 1.00 91.06 100 ASP A N 1
ATOM 750 C CA . ASP A 1 100 ? -5.795 -2.958 20.668 1.00 91.06 100 ASP A CA 1
ATOM 751 C C . ASP A 1 100 ? -4.856 -1.826 21.088 1.00 91.06 100 ASP A C 1
ATOM 753 O O . ASP A 1 100 ? -4.145 -1.930 22.094 1.00 91.06 100 ASP A O 1
ATOM 757 N N . ILE A 1 101 ? -4.915 -0.709 20.366 1.00 86.88 101 ILE A N 1
ATOM 758 C CA . ILE A 1 101 ? -4.166 0.493 20.698 1.00 86.88 101 ILE A CA 1
ATOM 759 C C . ILE A 1 101 ? -4.780 1.132 21.937 1.00 86.88 101 ILE A C 1
ATOM 761 O O . ILE A 1 101 ? -5.910 1.605 21.897 1.00 86.88 101 ILE A O 1
ATOM 765 N N . LEU A 1 102 ? -4.043 1.115 23.049 1.00 86.81 102 LEU A N 1
ATOM 766 C CA . LEU A 1 102 ? -4.460 1.750 24.295 1.00 86.81 102 LEU A CA 1
ATOM 767 C C . LEU A 1 102 ? -4.157 3.247 24.237 1.00 86.81 102 LEU A C 1
ATOM 769 O O . LEU A 1 102 ? -2.991 3.636 24.164 1.00 86.81 102 LEU A O 1
ATOM 773 N N . THR A 1 103 ? -5.192 4.069 24.353 1.00 80.69 103 THR A N 1
ATOM 774 C CA . THR A 1 103 ? -5.049 5.519 24.437 1.00 80.69 103 THR A CA 1
ATOM 775 C C . THR A 1 103 ? -4.572 5.894 25.830 1.00 80.69 103 THR A C 1
ATOM 777 O O . THR A 1 103 ? -5.167 5.520 26.843 1.00 80.69 103 THR A O 1
ATOM 780 N N . LEU A 1 104 ? -3.439 6.582 25.905 1.00 74.12 104 LEU A N 1
ATOM 781 C CA . LEU A 1 104 ? -2.828 6.997 27.161 1.00 74.12 104 LEU A CA 1
ATOM 782 C C . LEU A 1 104 ? -2.889 8.514 27.287 1.00 74.12 104 LEU A C 1
ATOM 784 O O . LEU A 1 104 ? -2.874 9.235 26.296 1.00 74.12 104 LEU A O 1
ATOM 788 N N . ASP A 1 105 ? -2.892 9.003 28.525 1.00 70.50 105 ASP A N 1
ATOM 789 C CA . ASP A 1 105 ? -2.623 10.416 28.777 1.00 70.50 105 ASP A CA 1
ATOM 790 C C . ASP A 1 105 ? -1.163 10.710 28.374 1.00 70.50 105 ASP A C 1
ATOM 792 O O . ASP A 1 105 ? -0.228 10.350 29.097 1.00 70.50 105 ASP A O 1
ATOM 796 N N . GLY A 1 106 ? -0.967 11.317 27.200 1.00 59.91 106 GLY A N 1
ATOM 797 C CA . GLY A 1 106 ? 0.336 11.437 26.533 1.00 59.91 106 GLY A CA 1
ATOM 798 C C . GLY A 1 106 ? 0.564 12.780 25.824 1.00 59.91 106 GLY A C 1
ATOM 799 O O . GLY A 1 106 ? -0.286 13.670 25.899 1.00 59.91 106 GLY A O 1
ATOM 800 N N . PRO A 1 107 ? 1.745 12.986 25.210 1.00 53.41 107 PRO A N 1
ATOM 801 C CA . PRO A 1 107 ? 2.124 14.264 24.624 1.00 53.41 107 PRO A CA 1
ATOM 802 C C . PRO A 1 107 ? 1.603 14.382 23.187 1.00 53.41 107 PRO A C 1
ATOM 804 O O . PRO A 1 107 ? 2.117 13.693 22.332 1.00 53.41 107 PRO A O 1
ATOM 807 N N . GLU A 1 108 ? 0.675 15.303 22.921 1.00 70.25 108 GLU A N 1
ATOM 808 C CA . GLU A 1 108 ? 0.296 15.857 21.600 1.00 70.25 108 GLU A CA 1
ATOM 809 C C . GLU A 1 108 ? -0.182 14.863 20.499 1.00 70.25 108 GLU A C 1
ATOM 811 O O . GLU A 1 108 ? -1.238 15.120 19.924 1.00 70.25 108 GLU A O 1
ATOM 816 N N . TYR A 1 109 ? 0.506 13.743 20.217 1.00 75.69 109 TYR A N 1
ATOM 817 C CA . TYR A 1 109 ? 0.096 12.644 19.326 1.00 75.69 109 TYR A CA 1
ATOM 818 C C . TYR A 1 109 ? 0.900 11.341 19.526 1.00 75.69 109 TYR A C 1
ATOM 820 O O . TYR A 1 109 ? 2.008 11.353 20.058 1.00 75.69 109 TYR A O 1
ATOM 828 N N . GLU A 1 110 ? 0.361 10.222 19.035 1.00 77.69 110 GLU A N 1
ATOM 829 C CA . GLU A 1 110 ? 1.010 8.907 18.952 1.00 77.69 110 GLU A CA 1
ATOM 830 C C . GLU A 1 110 ? 0.869 8.326 17.535 1.00 77.69 110 GLU A C 1
ATOM 832 O O . GLU A 1 110 ? -0.173 8.477 16.893 1.00 77.69 110 GLU A O 1
ATOM 837 N N . THR A 1 111 ? 1.913 7.643 17.056 1.00 82.00 111 THR A N 1
ATOM 838 C CA . THR A 1 111 ? 1.970 7.040 15.714 1.00 82.00 111 THR A CA 1
ATOM 839 C C . THR A 1 111 ? 2.044 5.520 15.813 1.00 82.00 111 THR A C 1
ATOM 841 O O . THR A 1 111 ? 2.902 4.968 16.504 1.00 82.00 111 THR A O 1
ATOM 844 N N . TYR A 1 112 ? 1.185 4.833 15.065 1.00 82.00 112 TYR A N 1
ATOM 845 C CA . TYR A 1 112 ? 1.060 3.380 15.055 1.00 82.00 112 TYR A CA 1
ATOM 846 C C . TYR A 1 112 ? 1.272 2.851 13.641 1.00 82.00 112 TYR A C 1
ATOM 848 O O . TYR A 1 112 ? 0.460 3.107 12.754 1.00 82.00 112 TYR A O 1
ATOM 856 N N . SER A 1 113 ? 2.357 2.104 13.418 1.00 80.94 113 SER A N 1
ATOM 857 C CA . SER A 1 113 ? 2.562 1.410 12.142 1.00 80.94 113 SER A CA 1
ATOM 858 C C . SER A 1 113 ? 1.399 0.465 11.865 1.00 80.94 113 SER A C 1
ATOM 860 O O . SER A 1 113 ? 0.983 -0.275 12.761 1.00 80.94 113 SER A O 1
ATOM 862 N N . VAL A 1 114 ? 0.907 0.464 10.628 1.00 78.19 114 VAL A N 1
ATOM 863 C CA . VAL A 1 114 ? -0.092 -0.526 10.226 1.00 78.19 114 VAL A CA 1
ATOM 864 C C . VAL A 1 114 ? 0.548 -1.911 10.163 1.00 78.19 114 VAL A C 1
ATOM 866 O O . VAL A 1 114 ? 1.726 -2.052 9.821 1.00 78.19 114 VAL A O 1
ATOM 869 N N . ALA A 1 115 ? -0.210 -2.930 10.568 1.00 62.41 115 ALA A N 1
ATOM 870 C CA . ALA A 1 115 ? 0.266 -4.312 10.608 1.00 62.41 115 ALA A CA 1
ATOM 871 C C . ALA A 1 115 ? 0.563 -4.857 9.204 1.00 62.41 115 ALA A C 1
ATOM 873 O O . ALA A 1 115 ? 1.471 -5.667 9.040 1.00 62.41 115 ALA A O 1
ATOM 874 N N . ASP A 1 116 ? -0.188 -4.369 8.221 1.00 60.69 116 ASP A N 1
ATOM 875 C CA . ASP A 1 116 ? -0.065 -4.698 6.812 1.00 60.69 116 ASP A CA 1
ATOM 876 C C . ASP A 1 116 ? 0.302 -3.424 6.045 1.00 60.69 116 ASP A C 1
ATOM 878 O O . ASP A 1 116 ? -0.552 -2.588 5.741 1.00 60.69 116 ASP A O 1
ATOM 882 N N . ARG A 1 117 ? 1.606 -3.234 5.821 1.00 60.94 117 ARG A N 1
ATOM 883 C CA . ARG A 1 117 ? 2.158 -2.064 5.116 1.00 60.94 117 ARG A CA 1
ATOM 884 C C . ARG A 1 117 ? 1.931 -2.132 3.601 1.00 60.94 117 ARG A C 1
ATOM 886 O O . ARG A 1 117 ? 2.430 -1.268 2.887 1.00 60.94 117 ARG A O 1
ATOM 893 N N . CYS A 1 118 ? 1.192 -3.134 3.126 1.00 58.78 118 CYS A N 1
ATOM 894 C CA . CYS A 1 118 ? 0.915 -3.380 1.716 1.00 58.78 118 CYS A CA 1
ATOM 895 C C . CYS A 1 118 ? -0.505 -2.956 1.309 1.00 58.78 118 CYS A C 1
ATOM 897 O O . CYS A 1 118 ? -0.980 -3.351 0.251 1.00 58.78 118 CYS A O 1
ATOM 899 N N . PHE A 1 119 ? -1.219 -2.155 2.116 1.00 73.31 119 PHE A N 1
ATOM 900 C CA . PHE A 1 119 ? -2.500 -1.608 1.664 1.00 73.31 119 PHE A CA 1
ATOM 901 C C . PHE A 1 119 ? -2.272 -0.541 0.585 1.00 73.31 119 PHE A C 1
ATOM 903 O O . PHE A 1 119 ? -1.941 0.602 0.917 1.00 73.31 119 PHE A O 1
ATOM 910 N N . VAL A 1 120 ? -2.464 -0.932 -0.676 1.00 76.75 120 VAL A N 1
ATOM 911 C CA . VAL A 1 120 ? -2.351 -0.080 -1.868 1.00 76.75 120 VAL A CA 1
ATOM 912 C C . VAL A 1 120 ? -3.692 0.592 -2.172 1.00 76.75 120 VAL A C 1
ATOM 914 O O . VAL A 1 120 ? -4.761 -0.027 -2.105 1.00 76.75 120 VAL A O 1
ATOM 917 N N . PHE A 1 121 ? -3.648 1.889 -2.473 1.00 83.56 121 PHE A N 1
ATOM 918 C CA . PHE A 1 121 ? -4.822 2.647 -2.895 1.00 83.56 121 PHE A CA 1
ATOM 919 C C . PHE A 1 121 ? -5.045 2.555 -4.405 1.00 83.56 121 PHE A C 1
ATOM 921 O O . PHE A 1 121 ? -4.199 2.963 -5.187 1.00 83.56 121 PHE A O 1
ATOM 928 N N . GLU A 1 122 ? -6.245 2.145 -4.803 1.00 84.94 122 GLU A N 1
ATOM 929 C CA . GLU A 1 122 ? -6.664 2.125 -6.205 1.00 84.94 122 GLU A CA 1
ATOM 930 C C . GLU A 1 122 ? -7.097 3.523 -6.676 1.00 84.94 122 GLU A C 1
ATOM 932 O O . GLU A 1 122 ? -7.764 4.239 -5.913 1.00 84.94 122 GLU A O 1
ATOM 937 N N . PRO A 1 123 ? -6.827 3.923 -7.932 1.00 85.38 123 PRO A N 1
ATOM 938 C CA . PRO A 1 123 ? -7.294 5.192 -8.483 1.00 85.38 123 PRO A CA 1
ATOM 939 C C . PRO A 1 123 ? -8.826 5.264 -8.539 1.00 85.38 123 PRO A C 1
ATOM 941 O O . PRO A 1 123 ? -9.522 4.273 -8.765 1.00 85.38 123 PRO A O 1
ATOM 944 N N . SER A 1 124 ? -9.383 6.469 -8.365 1.00 87.88 124 SER A N 1
ATOM 945 C CA . SER A 1 124 ? -10.836 6.741 -8.445 1.00 87.88 124 SER A CA 1
ATOM 946 C C . SER A 1 124 ? -11.735 5.835 -7.582 1.00 87.88 124 SER A C 1
ATOM 948 O O . SER A 1 124 ? -12.909 5.625 -7.905 1.00 87.88 124 SER A O 1
ATOM 950 N N . THR A 1 125 ? -11.211 5.302 -6.483 1.00 91.88 125 THR A N 1
ATOM 951 C CA . THR A 1 125 ? -11.892 4.329 -5.628 1.00 91.88 125 THR A CA 1
ATOM 952 C C . THR A 1 125 ? -12.350 4.980 -4.330 1.00 91.88 125 THR A C 1
ATOM 954 O O . THR A 1 125 ? -11.633 5.753 -3.693 1.00 91.88 125 THR A O 1
ATOM 957 N N . SER A 1 126 ? -13.593 4.694 -3.940 1.00 94.94 126 SER A N 1
ATOM 958 C CA . SER A 1 126 ? -14.145 5.160 -2.671 1.00 94.94 126 SER A CA 1
ATOM 959 C C . SER A 1 126 ? -13.794 4.186 -1.553 1.00 94.94 126 SER A C 1
ATOM 961 O O . SER A 1 126 ? -14.141 3.008 -1.623 1.00 94.94 126 SER A O 1
ATOM 963 N N . TYR A 1 127 ? -13.167 4.703 -0.502 1.00 94.25 127 TYR A N 1
ATOM 964 C CA . TYR A 1 127 ? -12.835 3.963 0.706 1.00 94.25 127 TYR A CA 1
ATOM 965 C C . TYR A 1 127 ? -13.580 4.531 1.910 1.00 94.25 127 TYR A C 1
ATOM 967 O O . TYR A 1 127 ? -13.803 5.741 2.023 1.00 94.25 127 TYR A O 1
ATOM 975 N N . SER A 1 128 ? -13.917 3.642 2.836 1.00 95.19 128 SER A N 1
ATOM 976 C CA . SER A 1 128 ? -14.425 3.963 4.162 1.00 95.19 128 SER A CA 1
ATOM 977 C C . SER A 1 128 ? -13.479 3.392 5.212 1.00 95.19 128 SER A C 1
ATOM 979 O O . SER A 1 128 ? -13.155 2.204 5.213 1.00 95.19 128 SER A O 1
ATOM 981 N N . LEU A 1 129 ? -13.051 4.254 6.124 1.00 93.81 129 LEU A N 1
ATOM 982 C CA . LEU A 1 129 ? -12.256 3.927 7.293 1.00 93.81 129 LEU A CA 1
ATOM 983 C C . LEU A 1 129 ? -13.170 3.914 8.517 1.00 93.81 129 LEU A C 1
ATOM 985 O O . LEU A 1 129 ? -13.859 4.901 8.766 1.00 93.81 129 LEU A O 1
ATOM 989 N N . ARG A 1 130 ? -13.142 2.841 9.306 1.00 95.19 130 ARG A N 1
ATOM 990 C CA . ARG A 1 130 ? -13.826 2.756 10.601 1.00 95.19 130 ARG A CA 1
ATOM 991 C C . ARG A 1 130 ? -12.819 2.702 11.732 1.00 95.19 130 ARG A C 1
ATOM 993 O O . ARG A 1 130 ? -11.958 1.827 11.755 1.00 95.19 130 ARG A O 1
ATOM 1000 N N . VAL A 1 131 ? -12.985 3.611 12.684 1.00 93.88 131 VAL A N 1
ATOM 1001 C CA . VAL A 1 131 ? -12.291 3.618 13.971 1.00 93.88 131 VAL A CA 1
ATOM 1002 C C . VAL A 1 131 ? -13.259 3.071 15.014 1.00 93.88 131 VAL A C 1
ATOM 1004 O O . VAL A 1 131 ? -14.266 3.707 15.326 1.00 93.88 131 VAL A O 1
ATOM 1007 N N . TYR A 1 132 ? -12.972 1.880 15.527 1.00 95.44 132 TYR A N 1
ATOM 1008 C CA . TYR A 1 132 ? -13.736 1.222 16.583 1.00 95.44 132 TYR A CA 1
ATOM 1009 C C . TYR A 1 132 ? -13.148 1.579 17.942 1.00 95.44 132 TYR A C 1
ATOM 1011 O O . TYR A 1 132 ? -11.936 1.478 18.134 1.00 95.44 132 TYR A O 1
ATOM 1019 N N . ILE A 1 133 ? -14.007 1.951 18.891 1.00 92.06 133 ILE A N 1
ATOM 1020 C CA . ILE A 1 133 ? -13.612 2.368 20.240 1.00 92.06 133 ILE A CA 1
ATOM 1021 C C . ILE A 1 133 ? -14.232 1.414 21.259 1.00 92.06 133 ILE A C 1
ATOM 1023 O O . ILE A 1 133 ? -15.436 1.178 21.222 1.00 92.06 133 ILE A O 1
ATOM 1027 N N . TYR A 1 134 ? -13.428 0.867 22.171 1.00 96.06 134 TYR A N 1
ATOM 1028 C CA . TYR A 1 134 ? -13.868 -0.141 23.144 1.00 96.06 134 TYR A CA 1
ATOM 1029 C C . TYR A 1 134 ? -12.999 -0.150 24.409 1.00 96.06 134 TYR A C 1
ATOM 1031 O O . TYR A 1 134 ? -12.073 0.647 24.544 1.00 96.06 134 TYR A O 1
ATOM 1039 N N . ASP A 1 135 ? -13.310 -1.041 25.357 1.00 95.94 135 ASP A N 1
ATOM 1040 C CA . ASP A 1 135 ? -12.575 -1.216 26.626 1.00 95.94 135 ASP A CA 1
ATOM 1041 C C . ASP A 1 135 ? -12.478 0.099 27.422 1.00 95.94 135 ASP A C 1
ATOM 1043 O O . ASP A 1 135 ? -11.418 0.525 27.880 1.00 95.94 135 ASP A O 1
ATOM 1047 N N . ILE A 1 136 ? -13.614 0.796 27.540 1.00 91.69 136 ILE A N 1
ATOM 1048 C CA . ILE A 1 136 ? -13.685 2.086 28.229 1.00 91.69 136 ILE A CA 1
ATOM 1049 C C . ILE A 1 136 ? -13.481 1.893 29.740 1.00 91.69 136 ILE A C 1
ATOM 1051 O O . ILE A 1 136 ? -14.230 1.132 30.369 1.00 91.69 136 ILE A O 1
ATOM 1055 N N . PRO A 1 137 ? -12.570 2.649 30.388 1.00 90.62 137 PRO A N 1
ATOM 1056 C CA . PRO A 1 137 ? -12.449 2.642 31.838 1.00 90.62 137 PRO A CA 1
ATOM 1057 C C . PRO A 1 137 ? -13.788 2.952 32.509 1.00 90.62 137 PRO A C 1
ATOM 1059 O O . PRO A 1 137 ? -14.461 3.921 32.164 1.00 90.62 137 PRO A O 1
ATOM 1062 N N . LEU A 1 138 ? -14.152 2.190 33.545 1.00 88.31 138 LEU A N 1
ATOM 1063 C CA . LEU A 1 138 ? -15.431 2.364 34.255 1.00 88.31 138 LEU A CA 1
ATOM 1064 C C . LEU A 1 138 ? -15.677 3.807 34.736 1.00 88.31 138 LEU A C 1
ATOM 1066 O O . LEU A 1 138 ? -16.822 4.246 34.812 1.00 88.31 138 LEU A O 1
ATOM 1070 N N . ALA A 1 139 ? -14.611 4.548 35.056 1.00 88.88 139 ALA A N 1
ATOM 1071 C CA . ALA A 1 139 ? -14.689 5.950 35.465 1.00 88.88 139 ALA A CA 1
ATOM 1072 C C . ALA A 1 139 ? -15.233 6.876 34.360 1.00 88.88 139 ALA A C 1
ATOM 1074 O O . ALA A 1 139 ? -15.857 7.889 34.673 1.00 88.88 139 ALA A O 1
ATOM 1075 N N . ASN A 1 140 ? -15.055 6.504 33.093 1.00 88.81 140 ASN A N 1
ATOM 1076 C CA . ASN A 1 140 ? -15.442 7.293 31.927 1.00 88.81 140 ASN A CA 1
ATOM 1077 C C . ASN A 1 140 ? -16.889 7.027 31.488 1.00 88.81 140 ASN A C 1
ATOM 1079 O O . ASN A 1 140 ? -17.394 7.718 30.615 1.00 88.81 140 ASN A O 1
ATOM 1083 N N . SER A 1 141 ? -17.584 6.057 32.100 1.00 91.75 141 SER A N 1
ATOM 1084 C CA . SER A 1 141 ? -19.027 5.822 31.912 1.00 91.75 141 SER A CA 1
ATOM 1085 C C . SER A 1 141 ? -19.477 5.702 30.442 1.00 91.75 141 SER A C 1
ATOM 1087 O O . SER A 1 141 ? -20.519 6.241 30.069 1.00 91.75 141 SER A O 1
ATOM 1089 N N . GLY A 1 142 ? -18.700 4.997 29.611 1.00 92.56 142 GLY A N 1
ATOM 1090 C CA . GLY A 1 142 ? -19.011 4.794 28.187 1.00 92.56 142 GLY A CA 1
ATOM 1091 C C . GLY A 1 142 ? -18.785 6.030 27.311 1.00 92.56 142 GLY A C 1
ATOM 1092 O O . GLY A 1 142 ? -19.425 6.176 26.267 1.00 92.56 142 GLY A O 1
ATOM 1093 N N . GLN A 1 143 ? -17.927 6.947 27.762 1.00 91.75 143 GLN A N 1
ATOM 1094 C CA . GLN A 1 143 ? -17.512 8.137 27.025 1.00 91.75 143 GLN A CA 1
ATOM 1095 C C . GLN A 1 143 ? -16.037 8.030 26.632 1.00 91.75 143 GLN A C 1
ATOM 1097 O O . GLN A 1 143 ? -15.240 7.441 27.365 1.00 91.75 143 GLN A O 1
ATOM 1102 N N . ALA A 1 144 ? -15.696 8.627 25.492 1.00 89.00 144 ALA A N 1
ATOM 1103 C CA . ALA A 1 144 ? -14.335 8.788 24.986 1.00 89.00 144 ALA A CA 1
ATOM 1104 C C . ALA A 1 144 ? -14.211 10.150 24.290 1.00 89.00 144 ALA A C 1
ATOM 1106 O O . ALA A 1 144 ? -15.217 10.716 23.849 1.00 89.00 144 ALA A O 1
ATOM 1107 N N . THR A 1 145 ? -12.998 10.683 24.190 1.00 83.50 145 THR A N 1
ATOM 1108 C CA . THR A 1 145 ? -12.713 11.862 23.364 1.00 83.50 145 THR A CA 1
ATOM 1109 C C . THR A 1 145 ? -11.577 11.587 22.407 1.00 83.50 145 THR A C 1
ATOM 1111 O O . THR A 1 145 ? -10.707 10.785 22.719 1.00 83.50 145 THR A O 1
ATOM 1114 N N . PHE A 1 146 ? -11.617 12.279 21.276 1.00 77.19 146 PHE A N 1
ATOM 1115 C CA . PHE A 1 146 ? -10.596 12.297 20.239 1.00 77.19 146 PHE A CA 1
ATOM 1116 C C . PHE A 1 146 ? -10.374 13.740 19.822 1.00 77.19 146 PHE A C 1
ATOM 1118 O O . PHE A 1 146 ? -11.321 14.529 19.870 1.00 77.19 146 PHE A O 1
ATOM 1125 N N . ASP A 1 147 ? -9.162 14.091 19.417 1.00 77.94 147 ASP A N 1
ATOM 1126 C CA . ASP A 1 147 ? -8.938 15.359 18.730 1.00 77.94 147 ASP A CA 1
ATOM 1127 C C . ASP A 1 147 ? -8.891 15.134 17.223 1.00 77.94 147 ASP A C 1
ATOM 1129 O O . ASP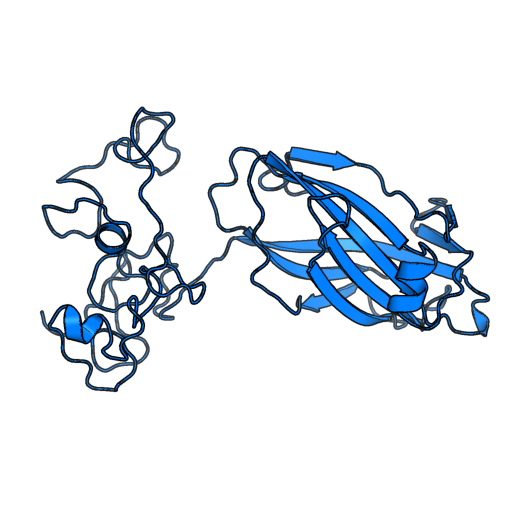 A 1 147 ? -9.925 15.178 16.557 1.00 77.94 147 ASP A O 1
ATOM 1133 N N . ASP A 1 148 ? -7.712 14.760 16.731 1.00 79.69 148 ASP A N 1
ATOM 1134 C CA . ASP A 1 148 ? -7.454 14.510 15.326 1.00 79.69 148 ASP A CA 1
ATOM 1135 C C . ASP A 1 148 ? -7.004 13.067 15.102 1.00 79.69 148 ASP A C 1
ATOM 1137 O O . ASP A 1 148 ? -6.397 12.408 15.953 1.00 79.69 148 ASP A O 1
ATOM 1141 N N . PHE A 1 149 ? -7.284 12.597 13.895 1.00 80.69 149 PHE A N 1
ATOM 1142 C CA . PHE A 1 149 ? -6.862 11.308 13.384 1.00 80.69 149 PHE A CA 1
ATOM 1143 C C . PHE A 1 149 ? -6.295 11.520 11.980 1.00 80.69 149 PHE A C 1
ATOM 1145 O O . PHE A 1 149 ? -6.943 12.162 11.146 1.00 80.69 149 PHE A O 1
ATOM 1152 N N . SER A 1 150 ? -5.105 10.992 11.699 1.00 82.81 150 SER A N 1
ATOM 1153 C CA . SER A 1 150 ? -4.544 10.992 10.347 1.00 82.81 150 SER A CA 1
ATOM 1154 C C . SER A 1 150 ? -4.074 9.612 9.915 1.00 82.81 150 SER A C 1
ATOM 1156 O O . SER A 1 150 ? -3.668 8.769 10.714 1.00 82.81 150 SER A O 1
ATOM 1158 N N . LEU A 1 151 ? -4.162 9.399 8.607 1.00 82.31 151 LEU A N 1
ATOM 1159 C CA . LEU A 1 151 ? -3.515 8.302 7.913 1.00 82.31 151 LEU A CA 1
ATOM 1160 C C . LEU A 1 151 ? -2.253 8.868 7.277 1.00 82.31 151 LEU A C 1
ATOM 1162 O O . LEU A 1 151 ? -2.342 9.746 6.416 1.00 82.31 151 LEU A O 1
ATOM 1166 N N . ASP A 1 152 ? -1.102 8.377 7.710 1.00 80.81 152 ASP A N 1
ATOM 1167 C CA . ASP A 1 152 ? 0.167 8.687 7.075 1.00 80.81 152 ASP A CA 1
ATOM 1168 C C . ASP A 1 152 ? 0.383 7.670 5.963 1.00 80.81 152 ASP A C 1
ATOM 1170 O O . ASP A 1 152 ? 0.586 6.472 6.195 1.00 80.81 152 ASP A O 1
ATOM 1174 N N . ILE A 1 153 ? 0.287 8.181 4.745 1.00 75.81 153 ILE A N 1
ATOM 1175 C CA . ILE A 1 153 ? 0.472 7.440 3.508 1.00 75.81 153 ILE A CA 1
ATOM 1176 C C . ILE A 1 153 ? 1.875 7.771 3.018 1.00 75.81 153 ILE A C 1
ATOM 1178 O O . ILE A 1 153 ? 2.254 8.944 2.969 1.00 75.81 153 ILE A O 1
ATOM 1182 N N . CYS A 1 154 ? 2.638 6.746 2.677 1.00 64.44 154 CYS A N 1
ATOM 1183 C CA . CYS A 1 154 ? 3.889 6.914 1.962 1.00 64.44 154 CYS A CA 1
ATOM 1184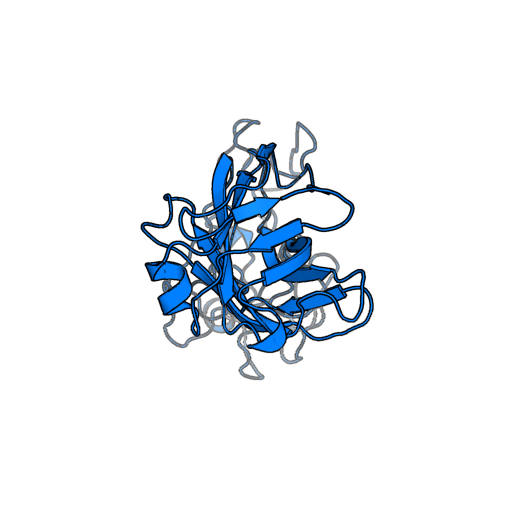 C C . CYS A 1 154 ? 3.599 6.630 0.487 1.00 64.44 154 CYS A C 1
ATOM 1186 O O . CYS A 1 154 ? 2.995 5.605 0.177 1.00 64.44 154 CYS A O 1
ATOM 1188 N N . SER A 1 155 ? 4.011 7.520 -0.418 1.00 61.47 155 SER A N 1
ATOM 1189 C CA . SER A 1 155 ? 4.484 7.021 -1.708 1.00 61.47 155 SER A CA 1
ATOM 1190 C C . SER A 1 155 ? 5.702 6.175 -1.374 1.00 61.47 155 SER A C 1
ATOM 1192 O O . SER A 1 155 ? 6.531 6.588 -0.554 1.00 61.47 155 SER A O 1
ATOM 1194 N N . GLY A 1 156 ? 5.749 4.952 -1.869 1.00 55.31 156 GLY A N 1
ATOM 1195 C CA . GLY A 1 156 ? 6.910 4.118 -1.659 1.00 55.31 156 GLY A CA 1
ATOM 1196 C C . GLY A 1 156 ? 8.144 4.724 -2.311 1.00 55.31 156 GLY A C 1
ATOM 1197 O O . GLY A 1 156 ? 8.380 4.473 -3.482 1.00 55.31 156 GLY A O 1
ATOM 1198 N N . ASP A 1 157 ? 8.971 5.447 -1.555 1.00 56.97 157 ASP A N 1
ATOM 1199 C CA . ASP A 1 157 ? 10.412 5.470 -1.825 1.00 56.97 157 ASP A CA 1
ATOM 1200 C C . ASP A 1 157 ? 10.930 4.065 -1.450 1.00 56.97 157 ASP A C 1
ATOM 1202 O O . ASP A 1 157 ? 11.514 3.863 -0.379 1.00 56.97 157 ASP A O 1
ATOM 1206 N N . PHE A 1 158 ? 10.553 3.064 -2.252 1.00 74.56 158 PHE A N 1
ATOM 1207 C CA . PHE A 1 158 ? 11.066 1.705 -2.153 1.00 74.56 158 PHE A CA 1
ATOM 1208 C C . PHE A 1 158 ? 12.398 1.643 -2.884 1.00 74.56 158 PHE A C 1
ATOM 1210 O O . PHE A 1 158 ? 12.598 2.326 -3.882 1.00 74.56 158 PHE A O 1
ATOM 1217 N N . ASP A 1 159 ? 13.295 0.888 -2.279 1.00 82.94 159 ASP A N 1
ATOM 1218 C CA . ASP A 1 159 ? 14.674 0.630 -2.672 1.00 82.94 159 ASP A CA 1
ATOM 1219 C C . ASP A 1 159 ? 14.864 -0.839 -2.263 1.00 82.94 159 ASP A C 1
ATOM 1221 O O . ASP A 1 159 ? 15.105 -1.143 -1.082 1.00 82.94 159 ASP A O 1
ATOM 1225 N N . THR A 1 160 ? 14.450 -1.744 -3.157 1.00 87.19 160 THR A N 1
ATOM 1226 C CA . THR A 1 160 ? 14.273 -3.181 -2.873 1.00 87.19 160 THR A CA 1
ATOM 1227 C C . THR A 1 160 ? 15.623 -3.810 -2.517 1.00 87.19 160 THR A C 1
ATOM 1229 O O . THR A 1 160 ? 15.766 -4.411 -1.432 1.00 87.19 160 THR A O 1
ATOM 1232 N N . ASP A 1 161 ? 16.627 -3.561 -3.348 1.00 86.31 161 ASP A N 1
ATOM 1233 C CA . ASP A 1 161 ? 18.019 -4.002 -3.195 1.00 86.31 161 ASP A CA 1
ATOM 1234 C C . ASP A 1 161 ? 18.848 -3.187 -2.173 1.00 86.31 161 ASP A C 1
ATOM 1236 O O . ASP A 1 161 ? 19.839 -3.671 -1.618 1.00 86.31 161 ASP A O 1
ATOM 1240 N N . LYS A 1 162 ? 18.385 -1.998 -1.767 1.00 88.69 162 LYS A N 1
ATOM 1241 C CA . LYS A 1 162 ? 19.033 -1.117 -0.771 1.00 88.69 162 LYS A CA 1
ATOM 1242 C C . LYS A 1 162 ? 20.350 -0.536 -1.268 1.00 88.69 162 LYS A C 1
ATOM 1244 O O . LYS A 1 162 ? 21.253 -0.282 -0.448 1.00 88.69 162 LYS A O 1
ATOM 1249 N N . ASP A 1 163 ? 20.474 -0.306 -2.564 1.00 83.50 163 ASP A N 1
ATOM 1250 C CA . ASP A 1 163 ? 21.650 0.296 -3.174 1.00 83.50 163 ASP A CA 1
ATOM 1251 C C . ASP A 1 163 ? 21.685 1.837 -3.039 1.00 83.50 163 ASP A C 1
ATOM 1253 O O . ASP A 1 163 ? 22.746 2.473 -3.154 1.00 83.50 163 ASP A O 1
ATOM 1257 N N . GLY A 1 164 ? 20.554 2.433 -2.643 1.00 84.50 164 GLY A N 1
ATOM 1258 C CA . GLY A 1 164 ? 20.376 3.864 -2.418 1.00 84.50 164 GLY A CA 1
ATOM 1259 C C . GLY A 1 164 ? 19.764 4.635 -3.590 1.00 84.50 164 GLY A C 1
ATOM 1260 O O . GLY A 1 164 ? 19.679 5.870 -3.492 1.00 84.50 164 GLY A O 1
ATOM 1261 N N . VAL A 1 165 ? 19.355 3.953 -4.654 1.00 83.94 165 VAL A N 1
ATOM 1262 C CA . VAL A 1 165 ? 18.481 4.419 -5.730 1.00 83.94 165 VAL A CA 1
ATOM 1263 C C . VAL A 1 165 ? 17.074 3.874 -5.458 1.00 83.94 165 VAL A C 1
ATOM 1265 O O . VAL A 1 165 ? 16.880 2.865 -4.800 1.00 83.94 165 VAL A O 1
ATOM 1268 N N . TRP A 1 166 ? 16.047 4.652 -5.788 1.00 85.62 166 TRP A N 1
ATOM 1269 C CA . TRP A 1 166 ? 14.666 4.233 -5.528 1.00 85.62 166 TRP A CA 1
ATOM 1270 C C . TRP A 1 166 ? 14.145 3.490 -6.742 1.00 85.62 166 TRP A C 1
ATOM 1272 O O . TRP A 1 166 ? 14.389 3.984 -7.832 1.00 85.62 166 TRP A O 1
ATOM 1282 N N . ASN A 1 167 ? 13.338 2.443 -6.575 1.00 85.69 167 ASN A N 1
ATOM 1283 C CA . ASN A 1 167 ? 12.854 1.588 -7.667 1.00 85.69 167 ASN A CA 1
ATOM 1284 C C . ASN A 1 167 ? 12.254 2.381 -8.851 1.00 85.69 167 ASN A C 1
ATOM 1286 O O . ASN A 1 167 ? 12.441 2.039 -10.003 1.00 85.69 167 ASN A O 1
ATOM 1290 N N . HIS A 1 168 ? 11.563 3.504 -8.605 1.00 83.31 168 HIS A N 1
ATOM 1291 C CA . HIS A 1 168 ? 11.002 4.344 -9.685 1.00 83.31 168 HIS A CA 1
ATOM 1292 C C . HIS A 1 168 ? 12.042 5.197 -10.451 1.00 83.31 168 HIS A C 1
ATOM 1294 O O . HIS A 1 168 ? 11.706 5.885 -11.416 1.00 83.31 168 HIS A O 1
ATOM 1300 N N . LEU A 1 169 ? 13.285 5.230 -9.972 1.00 86.81 169 LEU A N 1
ATOM 1301 C CA . LEU A 1 169 ? 14.467 5.858 -10.573 1.00 86.81 169 LEU A CA 1
ATOM 1302 C C . LEU A 1 169 ? 15.565 4.834 -10.898 1.00 86.81 169 LEU A C 1
ATOM 1304 O O . LEU A 1 169 ? 16.581 5.222 -11.482 1.00 86.81 169 LEU A O 1
ATOM 1308 N N . ASP A 1 170 ? 15.375 3.592 -10.471 1.00 91.88 170 ASP A N 1
ATOM 1309 C CA . ASP A 1 170 ? 16.243 2.464 -10.741 1.00 91.88 170 ASP A CA 1
ATOM 1310 C C . ASP A 1 170 ? 15.902 1.872 -12.108 1.00 91.88 170 ASP A C 1
ATO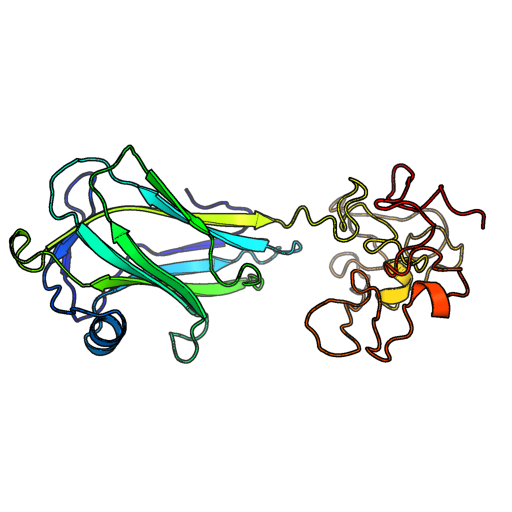M 1312 O O . ASP A 1 170 ? 14.779 2.010 -12.595 1.00 91.88 170 ASP A O 1
ATOM 1316 N N . LEU A 1 171 ? 16.888 1.281 -12.767 1.00 95.31 171 LEU A N 1
ATOM 1317 C CA . LEU A 1 171 ? 16.681 0.527 -13.999 1.00 95.31 171 LEU A CA 1
ATOM 1318 C C . LEU A 1 171 ? 16.706 -0.989 -13.761 1.00 95.31 171 LEU A C 1
ATOM 1320 O O . LEU A 1 171 ? 16.382 -1.708 -14.704 1.00 95.31 171 LEU A O 1
ATOM 1324 N N . ASP A 1 172 ? 17.132 -1.438 -12.579 1.00 95.88 172 ASP A N 1
ATOM 1325 C CA . ASP A 1 172 ? 17.333 -2.832 -12.155 1.00 95.88 172 ASP A CA 1
ATOM 1326 C C . ASP A 1 172 ? 17.052 -2.913 -10.636 1.00 95.88 172 ASP A C 1
ATOM 1328 O O . ASP A 1 172 ? 17.969 -2.960 -9.823 1.00 95.88 172 ASP A O 1
ATOM 1332 N N . SER A 1 173 ? 15.779 -2.793 -10.244 1.00 94.25 173 SER A N 1
ATOM 1333 C CA . SER A 1 173 ? 15.327 -2.465 -8.878 1.00 94.25 173 SER A CA 1
ATOM 1334 C C . SER A 1 173 ? 15.600 -3.544 -7.819 1.00 94.25 173 SER A C 1
ATOM 1336 O O . SER A 1 173 ? 15.503 -3.264 -6.618 1.00 94.25 173 SER A O 1
ATOM 1338 N N . ASP A 1 174 ? 15.853 -4.786 -8.217 1.00 94.19 174 ASP A N 1
ATOM 1339 C CA . ASP A 1 174 ? 16.341 -5.859 -7.343 1.00 94.19 174 ASP A CA 1
ATOM 1340 C C . ASP A 1 174 ? 17.799 -6.245 -7.628 1.00 94.19 174 ASP A C 1
ATOM 1342 O O . ASP A 1 174 ? 18.352 -7.131 -6.967 1.00 94.19 174 ASP A O 1
ATOM 1346 N N . ASN A 1 175 ? 18.442 -5.515 -8.540 1.00 94.56 175 ASN A N 1
ATOM 1347 C CA . ASN A 1 175 ? 19.824 -5.660 -8.948 1.00 94.56 175 ASN A CA 1
ATOM 1348 C C . ASN A 1 175 ? 20.178 -7.082 -9.408 1.00 94.56 175 ASN A C 1
ATOM 1350 O O . ASN A 1 175 ? 21.324 -7.503 -9.236 1.00 94.56 175 ASN A O 1
ATOM 1354 N N . ASP A 1 176 ? 19.259 -7.849 -9.993 1.00 94.31 176 ASP A N 1
ATOM 1355 C CA . ASP A 1 176 ? 19.527 -9.208 -10.470 1.00 94.31 176 ASP A CA 1
ATOM 1356 C C . ASP A 1 176 ? 20.270 -9.241 -11.833 1.00 94.31 176 ASP A C 1
ATOM 1358 O O . ASP A 1 176 ? 20.857 -10.258 -12.232 1.00 94.31 176 ASP A O 1
ATOM 1362 N N . GLY A 1 177 ? 20.364 -8.100 -12.525 1.00 92.31 177 GLY A N 1
ATOM 1363 C CA . GLY A 1 177 ? 21.019 -7.957 -13.826 1.00 92.31 177 GLY A CA 1
ATOM 1364 C C . GLY A 1 177 ? 20.088 -8.073 -15.039 1.00 92.31 177 GLY A C 1
ATOM 1365 O O . GLY A 1 177 ? 20.579 -8.098 -16.182 1.00 92.31 177 GLY A O 1
ATOM 1366 N N . ILE A 1 178 ? 18.781 -8.151 -14.826 1.00 94.69 178 ILE A N 1
ATOM 1367 C CA . ILE A 1 178 ? 17.712 -7.995 -15.804 1.00 94.69 178 ILE A CA 1
ATOM 1368 C C . ILE A 1 178 ? 17.081 -6.623 -15.552 1.00 94.69 178 ILE A C 1
ATOM 1370 O O . ILE A 1 178 ? 16.726 -6.276 -14.446 1.00 94.69 178 ILE A O 1
ATOM 1374 N N . TYR A 1 179 ? 16.963 -5.792 -16.589 1.00 96.44 179 TYR A N 1
ATOM 1375 C CA . TYR A 1 179 ? 16.355 -4.475 -16.392 1.00 96.44 179 TYR A CA 1
ATOM 1376 C C . TYR A 1 179 ? 14.843 -4.575 -16.166 1.00 96.44 179 TYR A C 1
ATOM 1378 O O . TYR A 1 179 ? 14.176 -5.262 -16.951 1.00 96.44 179 TYR A O 1
ATOM 1386 N N . ASP A 1 180 ? 14.300 -3.736 -15.276 1.00 95.94 180 ASP A N 1
ATOM 1387 C CA . ASP A 1 180 ? 12.869 -3.624 -14.952 1.00 95.94 180 ASP A CA 1
ATOM 1388 C C . ASP A 1 180 ? 11.995 -3.565 -16.212 1.00 95.94 180 ASP A C 1
ATOM 1390 O O . ASP A 1 180 ? 10.911 -4.143 -16.298 1.00 95.94 180 ASP A O 1
ATOM 1394 N N . VAL A 1 181 ? 12.469 -2.857 -17.246 1.00 95.31 181 VAL A N 1
ATOM 1395 C CA . VAL A 1 181 ? 11.754 -2.717 -18.520 1.00 95.31 181 VAL A CA 1
ATOM 1396 C C . VAL A 1 181 ? 11.549 -4.052 -19.234 1.00 95.31 181 VAL A C 1
ATOM 1398 O O . VAL A 1 181 ? 10.538 -4.222 -19.912 1.00 95.31 181 VAL A O 1
ATOM 1401 N N . LEU A 1 182 ? 12.493 -4.987 -19.137 1.00 95.38 182 LEU A N 1
ATOM 1402 C CA . LEU A 1 182 ? 12.394 -6.309 -19.754 1.00 95.38 182 LEU A CA 1
ATOM 1403 C C . LEU A 1 182 ? 11.470 -7.223 -18.952 1.00 95.38 182 LEU A C 1
ATOM 1405 O O . LEU A 1 182 ? 10.708 -7.984 -19.552 1.00 95.38 182 LEU A O 1
ATOM 1409 N N . GLU A 1 183 ? 11.507 -7.119 -17.631 1.00 95.75 183 GLU A N 1
ATOM 1410 C CA . GLU A 1 183 ? 10.673 -7.898 -16.714 1.00 95.75 183 GLU A CA 1
ATOM 1411 C C . GLU A 1 183 ? 9.210 -7.459 -16.758 1.00 95.75 183 GLU A C 1
ATOM 1413 O O . GLU A 1 183 ? 8.306 -8.292 -16.786 1.00 95.75 183 GLU A O 1
ATOM 1418 N N . ALA A 1 184 ? 8.970 -6.162 -16.963 1.00 94.06 184 ALA A N 1
ATOM 1419 C CA . ALA A 1 184 ? 7.673 -5.573 -17.300 1.00 94.06 184 ALA A CA 1
ATOM 1420 C C . ALA A 1 184 ? 7.169 -5.926 -18.727 1.00 94.06 184 ALA A C 1
ATOM 1422 O O . ALA A 1 184 ? 6.235 -5.312 -19.257 1.00 94.06 184 ALA A O 1
ATOM 1423 N N . GLU A 1 185 ? 7.797 -6.901 -19.396 1.00 93.19 185 GLU A N 1
ATOM 1424 C CA . GLU A 1 185 ? 7.548 -7.329 -20.783 1.00 93.19 185 GLU A CA 1
ATOM 1425 C C . GLU A 1 185 ? 7.735 -6.220 -21.843 1.00 93.19 185 GLU A C 1
ATOM 1427 O O . GLU A 1 185 ? 7.219 -6.296 -22.969 1.00 93.19 185 GLU A O 1
ATOM 1432 N N . GLY A 1 186 ? 8.481 -5.172 -21.504 1.00 93.12 186 GLY A N 1
ATOM 1433 C CA . GLY A 1 186 ? 8.839 -4.084 -22.399 1.00 93.12 186 GLY A CA 1
ATOM 1434 C C . GLY A 1 186 ? 9.878 -4.483 -23.445 1.00 93.12 186 GLY A C 1
ATOM 1435 O O . GLY A 1 186 ? 10.472 -5.562 -23.452 1.00 93.12 186 GLY A O 1
ATOM 1436 N N . VAL A 1 187 ? 10.081 -3.584 -24.408 1.00 91.62 187 VAL A N 1
ATOM 1437 C CA . VAL A 1 187 ? 11.075 -3.767 -25.469 1.00 91.62 187 VAL A CA 1
ATOM 1438 C C . VAL A 1 187 ? 12.207 -2.786 -25.240 1.00 91.62 187 VAL A C 1
ATOM 1440 O O . VAL A 1 187 ? 12.011 -1.603 -25.480 1.00 91.62 187 VAL A O 1
ATOM 1443 N N . ASP A 1 188 ? 13.380 -3.285 -24.872 1.00 92.31 188 ASP A N 1
ATOM 1444 C CA . ASP A 1 188 ? 14.633 -2.527 -24.806 1.00 92.31 188 ASP A CA 1
ATOM 1445 C C . ASP A 1 188 ? 15.633 -3.152 -25.792 1.00 92.31 188 ASP A C 1
ATOM 1447 O O . ASP A 1 188 ? 16.234 -4.202 -25.556 1.00 92.31 188 ASP A O 1
ATOM 1451 N N . ALA A 1 189 ? 15.718 -2.580 -26.994 1.00 91.69 189 ALA A N 1
ATOM 1452 C CA . ALA A 1 189 ? 16.490 -3.178 -28.083 1.00 91.69 189 ALA A CA 1
ATOM 1453 C C . ALA A 1 189 ? 17.979 -2.795 -28.058 1.00 91.69 189 ALA A C 1
ATOM 1455 O O . ALA A 1 189 ? 18.790 -3.463 -28.714 1.00 91.69 189 ALA A O 1
ATOM 1456 N N . ASP A 1 190 ? 18.328 -1.702 -27.386 1.00 92.69 190 ASP A N 1
ATOM 1457 C CA . ASP A 1 190 ? 19.688 -1.205 -27.195 1.00 92.69 190 ASP A CA 1
ATOM 1458 C C . ASP A 1 190 ? 20.294 -1.547 -25.832 1.00 92.69 190 ASP A C 1
ATOM 1460 O O . ASP A 1 190 ? 21.509 -1.375 -25.693 1.00 92.69 190 ASP A O 1
ATOM 1464 N N . LEU A 1 191 ? 19.520 -2.179 -24.944 1.00 90.75 191 LEU A N 1
ATOM 1465 C CA . LEU A 1 191 ? 19.945 -2.684 -23.638 1.00 90.75 191 LEU A CA 1
ATOM 1466 C C . LEU A 1 191 ? 20.499 -1.557 -22.766 1.00 90.75 191 LEU A C 1
ATOM 1468 O O . LEU A 1 191 ? 21.611 -1.667 -22.244 1.00 90.75 191 LEU A O 1
ATOM 1472 N N . ASP A 1 192 ? 19.771 -0.444 -22.697 1.00 91.88 192 ASP A N 1
ATOM 1473 C CA . ASP A 1 192 ? 20.111 0.696 -21.845 1.00 91.88 192 ASP A CA 1
ATOM 1474 C C . ASP A 1 192 ? 19.182 0.861 -20.631 1.00 91.88 192 ASP A C 1
ATOM 1476 O O . ASP A 1 192 ? 19.331 1.840 -19.898 1.00 91.88 192 ASP A O 1
ATOM 1480 N N . GLY A 1 193 ? 18.278 -0.100 -20.407 1.00 92.44 193 GLY A N 1
ATOM 1481 C CA . GLY A 1 193 ? 17.303 -0.122 -19.316 1.00 92.44 193 GLY A CA 1
ATOM 1482 C C . GLY A 1 193 ? 16.082 0.756 -19.579 1.00 92.44 193 GLY A C 1
ATOM 1483 O O . GLY A 1 193 ? 15.159 0.797 -18.771 1.00 92.44 193 GLY A O 1
ATOM 1484 N N . ILE A 1 194 ? 16.034 1.454 -20.716 1.00 92.12 194 ILE A N 1
ATOM 1485 C CA . ILE A 1 194 ? 14.968 2.393 -21.048 1.00 92.12 194 ILE A CA 1
ATOM 1486 C C . ILE A 1 194 ? 14.135 1.828 -22.198 1.00 92.12 194 ILE A C 1
ATOM 1488 O O . ILE A 1 194 ? 14.637 1.271 -23.172 1.00 92.12 194 ILE A O 1
ATOM 1492 N N . ILE A 1 195 ? 12.813 1.988 -22.118 1.00 92.50 195 ILE A N 1
ATOM 1493 C CA . ILE A 1 195 ? 11.926 1.417 -23.129 1.00 92.50 195 ILE A CA 1
ATOM 1494 C C . ILE A 1 195 ? 12.168 1.984 -24.534 1.00 92.50 195 ILE A C 1
ATOM 1496 O O . ILE A 1 195 ? 12.058 3.178 -24.791 1.00 92.50 195 ILE A O 1
ATOM 1500 N N . GLY A 1 196 ? 12.339 1.096 -25.504 1.00 90.38 196 GLY A N 1
ATOM 1501 C CA . GLY A 1 196 ? 12.349 1.392 -26.925 1.00 90.38 196 GLY A CA 1
ATOM 1502 C C . GLY A 1 196 ? 13.737 1.266 -27.533 1.00 90.38 196 GLY A C 1
ATOM 1503 O O . GLY A 1 196 ? 14.349 0.201 -27.512 1.00 90.38 196 GLY A O 1
ATOM 1504 N N . SER A 1 197 ? 14.145 2.316 -28.246 1.00 90.25 197 SER A N 1
ATOM 1505 C CA . SER A 1 197 ? 15.500 2.425 -28.779 1.00 90.25 197 SER A CA 1
ATOM 1506 C C . SER A 1 197 ? 15.847 3.888 -29.019 1.00 90.25 197 SER A C 1
ATOM 1508 O O . SER A 1 197 ? 15.162 4.568 -29.800 1.00 90.25 197 SER A O 1
ATOM 1510 N N . GLY A 1 198 ? 16.940 4.358 -28.432 1.00 86.75 198 GLY A N 1
ATOM 1511 C CA . GLY A 1 198 ? 17.377 5.744 -28.525 1.00 86.75 198 GLY A CA 1
ATOM 1512 C C . GLY A 1 198 ? 16.497 6.735 -27.744 1.00 86.75 198 GLY A C 1
ATOM 1513 O O . GLY A 1 198 ? 15.822 6.364 -26.796 1.00 86.75 198 GLY A O 1
ATOM 1514 N N . PRO A 1 199 ? 16.519 8.035 -28.105 1.00 87.12 199 PRO A N 1
ATOM 1515 C CA . PRO A 1 199 ? 15.894 9.071 -27.286 1.00 87.12 199 PRO A CA 1
ATOM 1516 C C . PRO A 1 199 ? 14.383 8.890 -27.114 1.00 87.12 199 PRO A C 1
ATOM 1518 O O . PRO A 1 199 ? 13.654 8.797 -28.106 1.00 87.12 199 PRO A O 1
ATOM 1521 N N . ILE A 1 200 ? 13.938 8.955 -25.862 1.00 89.12 200 ILE A N 1
ATOM 1522 C CA . ILE A 1 200 ? 12.528 8.911 -25.477 1.00 89.12 200 ILE A CA 1
ATOM 1523 C C . ILE A 1 200 ? 11.851 10.252 -25.737 1.00 89.12 200 ILE A C 1
ATOM 1525 O O . ILE A 1 200 ? 12.461 11.318 -25.603 1.00 89.12 200 ILE A O 1
ATOM 1529 N N . THR A 1 201 ? 10.596 10.182 -26.173 1.00 92.12 201 THR A N 1
ATOM 1530 C CA . THR A 1 201 ? 9.703 11.341 -26.249 1.00 92.12 201 THR A CA 1
ATOM 1531 C C . THR A 1 201 ? 8.741 11.255 -25.077 1.00 92.12 201 THR A C 1
ATOM 1533 O O . THR A 1 201 ? 8.227 10.176 -24.812 1.00 92.12 201 THR A O 1
ATOM 1536 N N . ASP A 1 202 ? 8.578 12.384 -24.405 1.00 87.31 202 ASP A N 1
ATOM 1537 C CA . ASP A 1 202 ? 7.615 12.647 -23.339 1.00 87.31 202 ASP A CA 1
ATOM 1538 C C . ASP A 1 202 ? 6.967 13.980 -23.749 1.00 87.31 202 ASP A C 1
ATOM 1540 O O . ASP A 1 202 ? 7.611 15.045 -23.723 1.00 87.31 202 ASP A O 1
ATOM 1544 N N . THR A 1 203 ? 5.792 13.891 -24.370 1.00 90.38 203 THR A N 1
ATOM 1545 C CA . THR A 1 203 ? 5.156 15.009 -25.072 1.00 90.38 203 THR A CA 1
ATOM 1546 C C . THR A 1 203 ? 4.494 15.986 -24.105 1.00 90.38 203 THR A C 1
ATOM 1548 O O . THR A 1 203 ? 4.538 17.205 -24.359 1.00 90.38 203 THR A O 1
ATOM 1551 N N . ASP A 1 204 ? 3.913 15.504 -23.015 1.00 79.94 204 ASP A N 1
ATOM 1552 C CA . ASP A 1 204 ? 3.191 16.323 -22.048 1.00 79.94 204 ASP A CA 1
ATOM 1553 C C . ASP A 1 204 ? 4.009 16.679 -20.786 1.00 79.94 204 ASP A C 1
ATOM 1555 O O . ASP A 1 204 ? 3.711 17.687 -20.125 1.00 79.94 204 ASP A O 1
ATOM 1559 N N . GLY A 1 205 ? 5.137 15.999 -20.567 1.00 83.75 205 GLY A N 1
ATOM 1560 C CA . GLY A 1 205 ? 6.112 16.274 -19.520 1.00 83.75 205 GLY A CA 1
ATOM 1561 C C . GLY A 1 205 ? 5.746 15.683 -18.162 1.00 83.75 205 GLY A C 1
ATOM 1562 O O . GLY A 1 205 ? 6.172 16.256 -17.149 1.00 83.75 205 GLY A O 1
ATOM 1563 N N . ASP A 1 206 ? 4.921 14.641 -18.117 1.00 74.25 206 ASP A N 1
ATOM 1564 C CA . ASP A 1 206 ? 4.486 13.986 -16.883 1.00 74.25 206 ASP A CA 1
ATOM 1565 C C . ASP A 1 206 ? 5.464 12.907 -16.375 1.00 74.25 206 ASP A C 1
ATOM 1567 O O . ASP A 1 206 ? 5.352 12.461 -15.231 1.00 74.25 206 ASP A O 1
ATOM 1571 N N . GLY A 1 207 ? 6.488 12.587 -17.176 1.00 81.19 207 GLY A N 1
ATOM 1572 C CA . GLY A 1 207 ? 7.542 11.628 -16.859 1.00 81.19 207 GLY A CA 1
ATOM 1573 C C . GLY A 1 207 ? 7.360 10.255 -17.502 1.00 81.19 207 GLY A C 1
ATOM 1574 O O . GLY A 1 207 ? 8.286 9.444 -17.428 1.00 81.19 207 GLY A O 1
ATOM 1575 N N . TRP A 1 208 ? 6.230 9.986 -18.155 1.00 80.62 208 TRP A N 1
ATOM 1576 C CA . TRP A 1 208 ? 6.027 8.767 -18.926 1.00 80.62 208 TRP A CA 1
ATOM 1577 C C . TRP A 1 208 ? 6.574 8.911 -20.351 1.00 80.62 208 TRP A C 1
ATOM 1579 O O . TRP A 1 208 ? 6.672 9.984 -20.939 1.00 80.62 208 TRP A O 1
ATOM 1589 N N . SER A 1 209 ? 6.987 7.784 -20.926 1.00 90.38 209 SER A N 1
ATOM 1590 C CA . SER A 1 209 ? 7.346 7.716 -22.342 1.00 90.38 209 SER A CA 1
ATOM 1591 C C . SER A 1 209 ? 6.075 7.685 -23.182 1.00 90.38 209 SER A C 1
ATOM 1593 O O . SER A 1 209 ? 5.218 6.843 -22.924 1.00 90.38 209 SER A O 1
ATOM 1595 N N . ASP A 1 210 ? 6.005 8.440 -24.283 1.00 91.38 210 ASP A N 1
ATOM 1596 C CA . ASP A 1 210 ? 4.919 8.351 -25.280 1.00 91.38 210 ASP A CA 1
ATOM 1597 C C . ASP A 1 210 ? 4.677 6.896 -25.766 1.00 91.38 210 ASP A C 1
ATOM 1599 O O . ASP A 1 210 ? 3.634 6.576 -26.336 1.00 91.38 210 ASP A O 1
ATOM 1603 N N . ILE A 1 211 ? 5.662 5.995 -25.614 1.00 93.06 211 ILE A N 1
ATOM 1604 C CA . ILE A 1 211 ? 5.532 4.568 -25.951 1.00 93.06 211 ILE A CA 1
ATOM 1605 C C . ILE A 1 211 ? 4.575 3.856 -24.983 1.00 93.06 211 ILE A C 1
ATOM 1607 O O . ILE A 1 211 ? 3.807 2.989 -25.414 1.00 93.06 211 ILE A O 1
ATOM 1611 N N . THR A 1 212 ? 4.607 4.215 -23.701 1.00 91.50 212 THR A N 1
ATOM 1612 C CA . THR A 1 212 ? 3.849 3.570 -22.620 1.00 91.50 212 THR A CA 1
ATOM 1613 C C . THR A 1 212 ? 2.705 4.408 -22.080 1.00 91.50 212 THR A C 1
ATOM 1615 O O . THR A 1 212 ? 1.814 3.858 -21.439 1.00 91.50 212 THR A O 1
ATOM 1618 N N . ASP A 1 213 ? 2.680 5.698 -22.386 1.00 89.94 213 ASP A N 1
ATOM 1619 C CA . ASP A 1 213 ? 1.689 6.648 -21.904 1.00 89.94 213 ASP A CA 1
ATOM 1620 C C . ASP A 1 213 ? 0.330 6.514 -22.617 1.00 89.94 213 ASP A C 1
ATOM 1622 O O . ASP A 1 213 ? 0.215 6.806 -23.811 1.00 89.94 213 ASP A O 1
ATOM 1626 N N . PRO A 1 214 ? -0.745 6.095 -21.922 1.00 90.00 214 PRO A N 1
ATOM 1627 C CA . PRO A 1 214 ? -2.068 5.972 -22.521 1.00 90.00 214 PRO A CA 1
ATOM 1628 C C . PRO A 1 214 ? -2.688 7.282 -23.011 1.00 90.00 214 PRO A C 1
ATOM 1630 O O . PRO A 1 214 ? -3.550 7.219 -23.901 1.00 90.00 214 PRO A O 1
ATOM 1633 N N . ASP A 1 215 ? -2.348 8.434 -22.431 1.00 88.88 215 ASP A N 1
ATOM 1634 C CA . ASP A 1 215 ? -2.971 9.708 -22.797 1.00 88.88 215 ASP A CA 1
ATOM 1635 C C . ASP A 1 215 ? -2.231 10.456 -23.925 1.00 88.88 215 ASP A C 1
ATOM 1637 O O . ASP A 1 215 ? -2.893 11.169 -24.695 1.00 88.88 215 ASP A O 1
ATOM 1641 N N . ASP A 1 216 ? -0.971 10.086 -24.183 1.00 91.25 216 ASP A N 1
ATOM 1642 C CA . ASP A 1 216 ? -0.206 10.398 -25.401 1.00 91.25 216 ASP A CA 1
ATOM 1643 C C . ASP A 1 216 ? -0.165 9.259 -26.454 1.00 91.25 216 ASP A C 1
ATOM 1645 O O . ASP A 1 216 ? 0.445 9.364 -27.525 1.00 91.25 216 ASP A O 1
ATOM 1649 N N . GLY A 1 217 ? -0.970 8.209 -26.255 1.00 89.69 217 GLY A N 1
ATOM 1650 C CA . GLY A 1 217 ? -1.303 7.199 -27.273 1.00 89.69 217 GLY A CA 1
ATOM 1651 C C . GLY A 1 217 ? -0.417 5.950 -27.295 1.00 89.69 217 GLY A C 1
ATOM 1652 O O . GLY A 1 217 ? -0.558 5.120 -28.205 1.00 89.69 217 GLY A O 1
ATOM 1653 N N . GLY A 1 218 ? 0.449 5.815 -26.300 1.00 91.75 218 GLY A N 1
ATOM 1654 C CA . GLY A 1 218 ? 1.167 4.615 -25.905 1.00 91.75 218 GLY A CA 1
ATOM 1655 C C . GLY A 1 218 ? 0.290 3.575 -25.204 1.00 91.75 218 GLY A C 1
ATOM 1656 O O . GLY A 1 218 ? -0.945 3.597 -25.243 1.00 91.75 218 GLY A O 1
ATOM 1657 N N . THR A 1 219 ? 0.932 2.559 -24.637 1.00 90.31 219 THR A N 1
ATOM 1658 C CA . THR A 1 219 ? 0.267 1.461 -23.920 1.00 90.31 219 THR A CA 1
ATOM 1659 C C . THR A 1 219 ? 1.067 1.086 -22.684 1.00 90.31 219 THR A C 1
ATOM 1661 O O . THR A 1 219 ? 2.231 0.725 -22.823 1.00 90.31 219 THR A O 1
ATOM 1664 N N . VAL A 1 220 ? 0.423 1.122 -21.512 1.00 88.94 220 VAL A N 1
ATOM 1665 C CA . VAL A 1 220 ? 1.053 0.745 -20.236 1.00 88.94 220 VAL A CA 1
ATOM 1666 C C . VAL A 1 220 ? 1.687 -0.639 -20.355 1.00 88.94 220 VAL A C 1
ATOM 1668 O O . VAL A 1 220 ? 1.076 -1.545 -20.938 1.00 88.94 220 VAL A O 1
ATOM 1671 N N . LEU A 1 221 ? 2.895 -0.786 -19.814 1.00 89.25 221 LEU A N 1
ATOM 1672 C CA . LEU A 1 221 ? 3.525 -2.092 -19.660 1.00 89.25 221 LEU A CA 1
ATOM 1673 C C . LEU A 1 221 ? 2.753 -2.961 -18.664 1.00 89.25 221 LEU A C 1
ATOM 1675 O O . LEU A 1 221 ? 1.910 -2.480 -17.904 1.00 89.25 221 LEU A O 1
ATOM 1679 N N . ALA A 1 222 ? 3.008 -4.262 -18.718 1.00 87.75 222 ALA A N 1
ATOM 1680 C CA . ALA A 1 222 ? 2.572 -5.143 -17.651 1.00 87.75 222 ALA A CA 1
ATOM 1681 C C . ALA A 1 222 ? 3.455 -4.905 -16.416 1.00 87.75 222 ALA A C 1
ATOM 1683 O O . ALA A 1 222 ? 4.602 -4.504 -16.560 1.00 87.75 222 ALA A O 1
ATOM 1684 N N . ASP A 1 223 ? 2.924 -5.186 -15.229 1.00 85.94 223 ASP A N 1
ATOM 1685 C CA . ASP A 1 223 ? 3.721 -5.348 -14.007 1.00 85.94 223 ASP A CA 1
ATOM 1686 C C . ASP A 1 223 ? 3.423 -6.769 -13.502 1.00 85.94 223 ASP A C 1
ATOM 1688 O O . ASP A 1 223 ? 2.470 -6.969 -12.740 1.00 85.94 223 ASP A O 1
ATOM 1692 N N . PRO A 1 224 ? 4.020 -7.799 -14.137 1.00 92.44 224 PRO A N 1
ATOM 1693 C CA . PRO A 1 224 ? 3.692 -9.184 -13.840 1.00 92.44 224 PRO A CA 1
ATOM 1694 C C . PRO A 1 224 ? 4.249 -9.601 -12.476 1.00 92.44 224 PRO A C 1
ATOM 1696 O O . PRO A 1 224 ? 5.300 -9.139 -12.064 1.00 92.44 224 PRO A O 1
ATOM 1699 N N . ASP A 1 225 ? 3.533 -10.516 -11.831 1.00 92.19 225 ASP A N 1
ATOM 1700 C CA . ASP A 1 225 ? 3.967 -11.301 -10.671 1.00 92.19 225 ASP A CA 1
ATOM 1701 C C . ASP A 1 225 ? 3.804 -12.765 -11.110 1.00 92.19 225 ASP A C 1
ATOM 1703 O O . ASP A 1 225 ? 2.675 -13.265 -11.274 1.00 92.19 225 ASP A O 1
ATOM 1707 N N . ALA A 1 226 ? 4.911 -13.393 -11.507 1.00 93.44 226 ALA A N 1
ATOM 1708 C CA . ALA A 1 226 ? 4.885 -14.667 -12.215 1.00 93.44 226 ALA A CA 1
ATOM 1709 C C . ALA A 1 226 ? 4.639 -15.870 -11.289 1.00 93.44 226 ALA A C 1
ATOM 1711 O O . ALA A 1 226 ? 3.986 -16.834 -11.727 1.00 93.44 226 ALA A O 1
ATOM 1712 N N . ASP A 1 227 ? 5.068 -15.815 -10.029 1.00 91.75 227 ASP A N 1
ATOM 1713 C CA . ASP A 1 227 ? 4.886 -16.890 -9.051 1.00 91.75 227 ASP A CA 1
ATOM 1714 C C . ASP A 1 227 ? 3.681 -16.667 -8.101 1.00 91.75 227 ASP A C 1
ATOM 1716 O O . ASP A 1 227 ? 3.127 -17.627 -7.538 1.00 91.75 227 ASP A O 1
ATOM 1720 N N . GLY A 1 228 ? 3.156 -15.441 -8.046 1.00 88.19 228 GLY A N 1
ATOM 1721 C CA . GLY A 1 228 ? 1.988 -15.031 -7.275 1.00 88.19 228 GLY A CA 1
ATOM 1722 C C . GLY A 1 228 ? 2.281 -14.758 -5.801 1.00 88.19 228 GLY A C 1
ATOM 1723 O O . GLY A 1 228 ? 1.361 -14.919 -4.978 1.00 88.19 228 GLY A O 1
ATOM 1724 N N . ASP A 1 229 ? 3.522 -14.436 -5.435 1.00 78.81 229 ASP A N 1
ATOM 1725 C CA . ASP A 1 229 ? 3.942 -14.182 -4.057 1.00 78.81 229 ASP A CA 1
ATOM 1726 C C . ASP A 1 229 ? 3.720 -12.733 -3.581 1.00 78.81 229 ASP A C 1
ATOM 1728 O O . ASP A 1 229 ? 3.843 -12.451 -2.382 1.00 78.81 229 ASP A O 1
ATOM 1732 N N . SER A 1 230 ? 3.195 -11.874 -4.465 1.00 81.69 230 SER A N 1
ATOM 1733 C CA . SER A 1 230 ? 2.953 -10.439 -4.255 1.00 81.69 230 SER A CA 1
ATOM 1734 C C . SER A 1 230 ? 4.201 -9.547 -4.299 1.00 81.69 230 SER A C 1
ATOM 1736 O O . SER A 1 230 ? 4.140 -8.426 -3.776 1.00 81.69 230 SER A O 1
ATOM 1738 N N . ALA A 1 231 ? 5.293 -10.012 -4.900 1.00 81.25 231 ALA A N 1
ATOM 1739 C CA . ALA A 1 231 ? 6.340 -9.182 -5.477 1.00 81.25 231 ALA A CA 1
ATOM 1740 C C . ALA A 1 231 ? 6.201 -9.198 -7.009 1.00 81.25 231 ALA A C 1
ATOM 1742 O O . ALA A 1 231 ? 6.027 -10.243 -7.627 1.00 81.25 231 ALA A O 1
ATOM 1743 N N . GLU A 1 232 ? 6.188 -8.022 -7.635 1.00 91.38 232 GLU A N 1
ATOM 1744 C CA . GLU A 1 232 ? 6.265 -7.958 -9.093 1.00 91.38 232 GLU A CA 1
ATOM 1745 C C . GLU A 1 232 ? 7.666 -8.370 -9.556 1.00 91.38 232 GLU A C 1
ATOM 1747 O O . GLU A 1 232 ? 8.632 -8.089 -8.855 1.00 91.38 232 GLU A O 1
ATOM 1752 N N . ASN A 1 233 ? 7.779 -8.984 -10.737 1.00 95.25 233 ASN A N 1
ATOM 1753 C CA . ASN A 1 233 ? 9.029 -9.566 -11.235 1.00 95.25 233 ASN A CA 1
ATOM 1754 C C . ASN A 1 233 ? 10.221 -8.609 -11.097 1.00 95.25 233 ASN A C 1
ATOM 1756 O O . ASN A 1 233 ? 11.211 -8.973 -10.496 1.00 95.25 233 ASN A O 1
ATOM 1760 N N . ARG A 1 234 ? 10.040 -7.343 -11.501 1.00 94.62 234 ARG A N 1
ATOM 1761 C CA . ARG A 1 234 ? 11.055 -6.275 -11.414 1.00 94.62 234 ARG A CA 1
ATOM 1762 C C . ARG A 1 234 ? 11.569 -5.942 -10.005 1.00 94.62 234 ARG A C 1
ATOM 1764 O O . ARG A 1 234 ? 12.281 -4.964 -9.832 1.00 94.62 234 ARG A O 1
ATOM 1771 N N . ILE A 1 235 ? 11.046 -6.569 -8.957 1.00 93.06 235 ILE A N 1
ATOM 1772 C CA . ILE A 1 235 ? 11.482 -6.390 -7.567 1.00 93.06 235 ILE A CA 1
ATOM 1773 C C . ILE A 1 235 ? 11.625 -7.742 -6.847 1.00 93.06 235 ILE A C 1
ATOM 1775 O O . ILE A 1 235 ? 11.650 -7.766 -5.607 1.00 93.06 235 ILE A O 1
ATOM 1779 N N . ASP A 1 236 ? 11.654 -8.846 -7.591 1.00 94.25 236 ASP A N 1
ATOM 1780 C CA . ASP A 1 236 ? 11.706 -10.214 -7.099 1.00 94.25 236 ASP A CA 1
ATOM 1781 C C . ASP A 1 236 ? 12.884 -10.984 -7.704 1.00 94.25 236 ASP A C 1
ATOM 1783 O O . ASP A 1 236 ? 12.862 -11.403 -8.851 1.00 94.25 236 ASP A O 1
ATOM 1787 N N . THR A 1 237 ? 13.849 -11.313 -6.847 1.00 94.38 237 THR A N 1
ATOM 1788 C CA . THR A 1 237 ? 15.071 -12.051 -7.200 1.00 94.38 237 THR A CA 1
ATOM 1789 C C . THR A 1 237 ? 14.879 -13.532 -7.599 1.00 94.38 237 THR A C 1
ATOM 1791 O O . THR A 1 237 ? 15.873 -14.215 -7.877 1.00 94.38 237 THR A O 1
ATOM 1794 N N . ASP A 1 238 ? 13.666 -14.093 -7.495 1.00 95.44 238 ASP A N 1
ATOM 1795 C CA . ASP A 1 238 ? 13.300 -15.464 -7.920 1.00 95.44 238 ASP A CA 1
ATOM 1796 C C . ASP A 1 238 ? 11.888 -15.464 -8.541 1.00 95.44 238 ASP A C 1
ATOM 1798 O O . ASP A 1 238 ? 11.016 -16.217 -8.107 1.00 95.44 238 ASP A O 1
ATOM 1802 N N . SER A 1 239 ? 11.684 -14.637 -9.568 1.00 95.81 239 SER A N 1
ATOM 1803 C CA . SER A 1 239 ? 10.423 -14.311 -10.249 1.00 95.81 239 SER A CA 1
ATOM 1804 C C . SER A 1 239 ? 9.532 -15.509 -10.603 1.00 95.81 239 SER A C 1
ATOM 1806 O O . SER A 1 239 ? 8.310 -15.378 -10.701 1.00 95.81 239 SER A O 1
ATOM 1808 N N . ASP A 1 240 ? 10.095 -16.692 -10.878 1.00 95.44 240 ASP A N 1
ATOM 1809 C CA . ASP A 1 240 ? 9.321 -17.901 -11.204 1.00 95.44 240 ASP A CA 1
ATOM 1810 C C . ASP A 1 240 ? 9.171 -18.904 -10.039 1.00 95.44 240 ASP A C 1
ATOM 1812 O O . ASP A 1 240 ? 8.473 -19.928 -10.163 1.00 95.44 240 ASP A O 1
ATOM 1816 N N . GLY A 1 241 ? 9.772 -18.583 -8.891 1.00 95.44 241 GLY A N 1
ATOM 1817 C CA . GLY A 1 241 ? 9.695 -19.302 -7.627 1.00 95.44 241 GLY A CA 1
ATOM 1818 C C . GLY A 1 241 ? 10.307 -20.704 -7.667 1.00 95.44 241 GLY A C 1
ATOM 1819 O O . GLY A 1 241 ? 9.890 -21.593 -6.900 1.00 95.44 241 GLY A O 1
ATOM 1820 N N . ASP A 1 242 ? 11.242 -20.975 -8.584 1.00 95.69 242 ASP A N 1
ATOM 1821 C CA . ASP A 1 242 ? 11.843 -22.298 -8.764 1.00 95.69 242 ASP A CA 1
ATOM 1822 C C . ASP A 1 242 ? 13.089 -22.561 -7.893 1.00 95.69 242 ASP A C 1
ATOM 1824 O O . ASP A 1 242 ? 13.568 -23.708 -7.814 1.00 95.69 242 ASP A O 1
ATOM 1828 N N . SER A 1 243 ? 13.502 -21.562 -7.100 1.00 93.06 243 SER A N 1
ATOM 1829 C CA . SER A 1 243 ? 14.697 -21.544 -6.248 1.00 93.06 243 SER A CA 1
ATOM 1830 C C . SER A 1 243 ? 16.023 -21.414 -7.005 1.00 93.06 243 SER A C 1
ATOM 1832 O O . SER A 1 243 ? 17.082 -21.722 -6.430 1.00 93.06 243 SER A O 1
ATOM 1834 N N . CYS A 1 244 ? 15.988 -21.018 -8.273 1.00 94.00 244 CYS A N 1
ATOM 1835 C CA . CYS A 1 244 ? 17.135 -20.579 -9.050 1.00 94.00 244 CYS A CA 1
ATOM 1836 C C . CYS A 1 244 ? 17.018 -19.064 -9.267 1.00 94.00 244 CYS A C 1
ATOM 1838 O O . CYS A 1 244 ? 16.275 -18.668 -10.148 1.00 94.00 244 CYS A O 1
ATOM 1840 N N . PRO A 1 245 ? 17.797 -18.237 -8.542 1.00 95.44 245 PRO A N 1
ATOM 1841 C CA . PRO A 1 245 ? 17.661 -16.787 -8.627 1.00 95.44 245 PRO A CA 1
ATOM 1842 C C . PRO A 1 245 ? 17.823 -16.261 -10.050 1.00 95.44 245 PRO A C 1
ATOM 1844 O O . PRO A 1 245 ? 18.694 -16.755 -10.788 1.00 95.44 245 PRO A O 1
ATOM 1847 N N . ASP A 1 246 ? 17.076 -15.219 -10.385 1.00 96.00 246 ASP A N 1
ATOM 1848 C CA . ASP A 1 246 ? 17.026 -14.628 -11.721 1.00 96.00 246 ASP A CA 1
ATOM 1849 C C . ASP A 1 246 ? 18.404 -14.160 -12.198 1.00 96.00 246 ASP A C 1
ATOM 1851 O O . ASP A 1 246 ? 18.807 -14.454 -13.327 1.00 96.00 246 ASP A O 1
ATOM 1855 N N . VAL A 1 247 ? 19.239 -13.624 -11.300 1.00 95.38 247 VAL A N 1
ATOM 1856 C CA . VAL A 1 247 ? 20.655 -13.319 -11.581 1.00 95.38 247 VAL A CA 1
ATOM 1857 C C . VAL A 1 247 ? 21.420 -14.508 -12.176 1.00 95.38 247 VAL A C 1
ATOM 1859 O O . VAL A 1 247 ? 22.250 -14.371 -13.085 1.00 95.38 247 VAL A O 1
ATOM 1862 N N . THR A 1 248 ? 21.134 -15.726 -11.711 1.00 94.69 248 THR A N 1
ATOM 1863 C CA . THR A 1 248 ? 21.742 -16.954 -12.239 1.00 94.69 248 THR A CA 1
ATOM 1864 C C . THR A 1 248 ? 21.122 -17.351 -13.576 1.00 94.69 248 THR A C 1
ATOM 1866 O O . THR A 1 248 ? 21.838 -17.834 -14.464 1.00 94.69 248 THR A O 1
ATOM 1869 N N . GLU A 1 249 ? 19.820 -17.149 -13.746 1.00 94.50 249 GLU A N 1
ATOM 1870 C CA . GLU A 1 249 ? 19.089 -17.432 -14.982 1.00 94.50 249 GLU A CA 1
ATOM 1871 C C . GLU A 1 249 ? 19.492 -16.497 -16.131 1.00 94.50 249 GLU A C 1
ATOM 1873 O O . GLU A 1 249 ? 19.728 -16.957 -17.259 1.00 94.50 249 GLU A O 1
ATOM 1878 N N . ALA A 1 250 ? 19.717 -15.219 -15.821 1.00 92.50 250 ALA A N 1
ATOM 1879 C CA . ALA A 1 250 ? 20.315 -14.199 -16.679 1.00 92.50 250 ALA A CA 1
ATOM 1880 C C . ALA A 1 250 ? 21.762 -14.542 -17.088 1.00 92.50 250 ALA A C 1
ATOM 1882 O O . ALA A 1 250 ? 22.305 -14.020 -18.069 1.00 92.50 250 ALA A O 1
ATOM 1883 N N . GLY A 1 251 ? 22.382 -15.502 -16.396 1.00 92.12 251 GLY A N 1
ATOM 1884 C CA . GLY A 1 251 ? 23.702 -16.040 -16.702 1.00 92.12 251 GLY A CA 1
ATOM 1885 C C . GLY A 1 251 ? 24.840 -15.368 -15.939 1.00 92.12 251 GLY A C 1
ATOM 1886 O O . GLY A 1 251 ? 26.009 -15.572 -16.301 1.00 92.12 251 GLY A O 1
ATOM 1887 N N . PHE A 1 252 ? 24.526 -14.607 -14.893 1.00 91.69 252 PHE A N 1
ATOM 1888 C CA . PHE A 1 252 ? 25.498 -13.989 -14.005 1.00 91.69 252 PHE A CA 1
ATOM 1889 C C . PHE A 1 252 ? 25.824 -14.884 -12.796 1.00 91.69 252 PHE A C 1
ATOM 1891 O O . PHE A 1 252 ? 25.113 -15.840 -12.485 1.00 91.69 252 PHE A O 1
ATOM 1898 N N . PRO A 1 253 ? 26.985 -14.677 -12.149 1.00 88.56 253 PRO A N 1
ATOM 1899 C CA . PRO A 1 253 ? 27.342 -15.416 -10.948 1.00 88.56 253 PRO A CA 1
ATOM 1900 C C . PRO A 1 253 ? 26.814 -14.732 -9.682 1.00 88.56 253 PRO A C 1
ATOM 1902 O O . PRO A 1 253 ? 27.263 -13.639 -9.359 1.00 88.56 253 PRO A O 1
ATOM 1905 N N . ASP A 1 254 ? 26.025 -15.455 -8.895 1.00 90.00 254 ASP A N 1
ATOM 1906 C CA . ASP A 1 254 ? 25.697 -15.100 -7.510 1.00 90.00 254 ASP A CA 1
ATOM 1907 C C . ASP A 1 254 ? 26.719 -15.750 -6.552 1.00 90.00 254 ASP A C 1
ATOM 1909 O O . ASP A 1 254 ? 26.737 -16.969 -6.333 1.00 90.00 254 ASP A O 1
ATOM 1913 N N . SER A 1 255 ? 27.688 -14.966 -6.070 1.00 87.31 255 SER A N 1
ATOM 1914 C CA . SER A 1 255 ? 28.831 -15.499 -5.307 1.00 87.31 255 SER A CA 1
ATOM 1915 C C . SER A 1 255 ? 28.602 -15.539 -3.794 1.00 87.31 255 SER A C 1
ATOM 1917 O O . SER A 1 255 ? 29.246 -16.340 -3.100 1.00 87.31 255 SER A O 1
ATOM 1919 N N . ASP A 1 256 ? 27.743 -14.670 -3.282 1.00 89.69 256 ASP A N 1
ATOM 1920 C CA . ASP A 1 256 ? 27.337 -14.515 -1.886 1.00 89.69 256 ASP A CA 1
ATOM 1921 C C . ASP A 1 256 ? 26.018 -15.216 -1.562 1.00 89.69 256 ASP A C 1
ATOM 1923 O O . ASP A 1 256 ? 25.809 -15.549 -0.389 1.00 89.69 256 ASP A O 1
ATOM 1927 N N . GLY A 1 257 ? 25.228 -15.576 -2.570 1.00 91.31 257 GLY A N 1
ATOM 1928 C CA . GLY A 1 257 ? 23.982 -16.315 -2.421 1.00 91.31 257 GLY A CA 1
ATOM 1929 C C . GLY A 1 257 ? 22.824 -15.435 -1.964 1.00 91.31 257 GLY A C 1
ATOM 1930 O O . GLY A 1 257 ? 22.013 -15.922 -1.171 1.00 91.31 257 GLY A O 1
ATOM 1931 N N . ASP A 1 258 ? 22.820 -14.154 -2.330 1.00 90.94 258 ASP A N 1
ATOM 1932 C CA . ASP A 1 258 ? 21.785 -13.185 -1.959 1.00 90.94 258 ASP A CA 1
ATOM 1933 C C . ASP A 1 258 ? 20.793 -12.875 -3.083 1.00 90.94 258 ASP A C 1
ATOM 1935 O O . ASP A 1 258 ? 19.801 -12.214 -2.799 1.00 90.94 258 ASP A O 1
ATOM 1939 N N . GLY A 1 259 ? 20.988 -13.436 -4.281 1.00 92.00 259 GLY A N 1
ATOM 1940 C CA . GLY A 1 259 ? 20.101 -13.222 -5.426 1.00 92.00 259 GLY A CA 1
ATOM 1941 C C . GLY A 1 259 ? 20.407 -11.954 -6.225 1.00 92.00 259 GLY A C 1
ATOM 1942 O O . GLY A 1 259 ? 19.815 -11.776 -7.278 1.00 92.00 259 GLY A O 1
ATOM 1943 N N . GLU A 1 260 ? 21.372 -11.140 -5.789 1.00 93.12 260 GLU A N 1
ATOM 1944 C CA . GLU A 1 260 ? 21.745 -9.884 -6.442 1.00 93.12 260 GLU A CA 1
ATOM 1945 C C . GLU A 1 260 ? 23.022 -10.060 -7.294 1.00 93.12 260 GLU A C 1
ATOM 1947 O O . GLU A 1 260 ? 23.898 -10.908 -7.059 1.00 93.12 260 GLU A O 1
ATOM 1952 N N . LEU A 1 261 ? 23.177 -9.224 -8.315 1.00 92.19 261 LEU A N 1
ATOM 1953 C CA . LEU A 1 261 ? 24.332 -9.193 -9.192 1.00 92.19 261 LEU A CA 1
ATOM 1954 C C . LEU A 1 261 ? 25.560 -8.668 -8.445 1.00 92.19 261 LEU A C 1
ATOM 1956 O O . LEU A 1 261 ? 25.756 -7.475 -8.206 1.00 92.19 261 LEU A O 1
ATOM 1960 N N . GLY A 1 262 ? 26.509 -9.567 -8.189 1.00 86.50 262 GLY A N 1
ATOM 1961 C CA . GLY A 1 262 ? 27.844 -9.191 -7.747 1.00 86.50 262 GLY A CA 1
ATOM 1962 C C . GLY A 1 262 ? 28.408 -10.067 -6.640 1.00 86.50 262 GLY A C 1
ATOM 1963 O O . GLY A 1 262 ? 28.697 -11.244 -6.835 1.00 86.50 262 GLY A O 1
ATOM 1964 N N . GLY A 1 263 ? 28.806 -9.417 -5.553 1.00 81.19 263 GLY A N 1
ATOM 1965 C CA . GLY A 1 263 ? 29.561 -10.035 -4.458 1.00 81.19 263 GLY A CA 1
ATOM 1966 C C . GLY A 1 263 ? 29.743 -9.114 -3.248 1.00 81.19 263 GLY A C 1
ATOM 1967 O O . GLY A 1 263 ? 30.682 -9.289 -2.458 1.00 81.19 263 GLY A O 1
ATOM 1968 N N . LEU A 1 264 ? 28.959 -8.036 -3.200 1.00 80.50 264 LEU A N 1
ATOM 1969 C CA . LEU A 1 264 ? 28.907 -7.029 -2.151 1.00 80.50 264 LEU A CA 1
ATOM 1970 C C . LEU A 1 264 ? 27.428 -6.785 -1.868 1.00 80.50 264 LEU A C 1
ATOM 1972 O O . LEU A 1 264 ? 26.699 -6.534 -2.812 1.00 80.50 264 LEU A O 1
ATOM 1976 N N . ALA A 1 265 ? 27.056 -6.743 -0.590 1.00 82.44 265 ALA A N 1
ATOM 1977 C CA . ALA A 1 265 ? 25.700 -6.421 -0.158 1.00 82.44 265 ALA A CA 1
ATOM 1978 C C . ALA A 1 265 ? 25.698 -5.125 0.689 1.00 82.44 265 ALA A C 1
ATOM 1980 O O . ALA A 1 265 ? 26.257 -5.133 1.806 1.00 82.44 265 ALA A O 1
ATOM 1981 N N . PRO A 1 266 ? 25.118 -4.004 0.207 1.00 78.50 266 PRO A N 1
ATOM 1982 C CA . PRO A 1 266 ? 24.560 -3.815 -1.143 1.00 78.50 266 PRO A CA 1
ATOM 1983 C C . PRO A 1 266 ? 25.656 -3.646 -2.222 1.00 78.50 266 PRO A C 1
ATOM 1985 O O . PRO A 1 266 ? 26.808 -3.310 -1.873 1.00 78.50 266 PRO A O 1
ATOM 1988 N N . PRO A 1 267 ? 25.331 -3.855 -3.513 1.00 84.88 267 PRO A N 1
ATOM 1989 C CA . PRO A 1 267 ? 26.245 -3.639 -4.629 1.00 84.88 267 PRO A CA 1
ATOM 1990 C C . PRO A 1 267 ? 26.626 -2.157 -4.783 1.00 84.88 267 PRO A C 1
ATOM 1992 O O . PRO A 1 267 ? 26.124 -1.256 -4.115 1.00 84.88 267 PRO A O 1
ATOM 1995 N N . SER A 1 268 ? 27.634 -1.879 -5.614 1.00 90.25 268 SER A N 1
ATOM 1996 C CA . SER A 1 268 ? 27.957 -0.504 -6.016 1.00 90.25 268 SER A CA 1
ATOM 1997 C C . SER A 1 268 ? 27.341 -0.217 -7.369 1.00 90.25 268 SER A C 1
ATOM 1999 O O . SER A 1 268 ? 27.730 -0.853 -8.350 1.00 90.25 268 SER A O 1
ATOM 2001 N N . VAL A 1 269 ? 26.493 0.798 -7.432 1.00 92.69 269 VAL A N 1
ATOM 2002 C CA . VAL A 1 269 ? 25.695 1.117 -8.619 1.00 92.69 269 VAL A CA 1
ATOM 2003 C C . VAL A 1 269 ? 26.057 2.471 -9.224 1.00 92.69 269 VAL A C 1
ATOM 2005 O O . VAL A 1 269 ? 26.854 3.232 -8.651 1.00 92.69 269 VAL A O 1
ATOM 2008 N N . ASP A 1 270 ? 25.558 2.747 -10.429 1.00 93.06 270 ASP A N 1
ATOM 2009 C CA . ASP A 1 270 ? 25.677 4.066 -11.043 1.00 93.06 270 ASP A CA 1
ATOM 2010 C C . ASP A 1 270 ? 24.546 5.023 -10.613 1.00 93.06 270 ASP A C 1
ATOM 2012 O O . ASP A 1 270 ? 24.016 4.916 -9.514 1.00 93.06 270 ASP A O 1
ATOM 2016 N N . VAL A 1 271 ? 24.279 6.080 -11.385 1.00 91.44 271 VAL A N 1
ATOM 2017 C CA . VAL A 1 271 ? 23.254 7.077 -11.017 1.00 91.44 271 VAL A CA 1
ATOM 2018 C C . VAL A 1 271 ? 21.829 6.601 -11.315 1.00 91.44 271 VAL A C 1
ATOM 2020 O O . VAL A 1 271 ? 20.888 7.222 -10.833 1.00 91.44 271 VAL A O 1
ATOM 2023 N N . ASN A 1 272 ? 21.699 5.538 -12.101 1.00 91.44 272 ASN A N 1
ATOM 2024 C CA . ASN A 1 272 ? 20.450 4.923 -12.514 1.00 91.44 272 ASN A CA 1
ATOM 2025 C C . ASN A 1 272 ? 20.247 3.552 -11.837 1.00 91.44 272 ASN A C 1
ATOM 2027 O O . ASN A 1 272 ? 19.544 2.730 -12.403 1.00 91.44 272 ASN A O 1
ATOM 2031 N N . GLY A 1 273 ? 20.947 3.267 -10.730 1.00 91.81 273 GLY A N 1
ATOM 2032 C CA . GLY A 1 273 ? 20.766 2.023 -9.961 1.00 91.81 273 GLY A CA 1
ATOM 2033 C C . GLY A 1 273 ? 21.394 0.760 -10.561 1.00 91.81 273 GLY A C 1
ATOM 2034 O O . GLY A 1 273 ? 21.561 -0.244 -9.900 1.00 91.81 273 GLY A O 1
ATOM 2035 N N . VAL A 1 274 ? 21.963 0.829 -11.767 1.00 94.06 274 VAL A N 1
ATOM 2036 C CA . VAL A 1 274 ? 22.591 -0.354 -12.385 1.00 94.06 274 VAL A CA 1
ATOM 2037 C C . VAL A 1 274 ? 23.911 -0.750 -11.705 1.00 94.06 274 VAL A C 1
ATOM 2039 O O . VAL A 1 274 ? 24.839 0.072 -11.593 1.00 94.06 274 VAL A O 1
ATOM 2042 N N . VAL A 1 275 ? 24.072 -2.037 -11.358 1.00 92.31 275 VAL A N 1
ATOM 2043 C CA . VAL A 1 275 ? 25.319 -2.595 -10.800 1.00 92.31 275 VAL A CA 1
ATOM 2044 C C . VAL A 1 275 ? 26.560 -2.276 -11.640 1.00 92.31 275 VAL A C 1
ATOM 2046 O O . VAL A 1 275 ? 26.694 -2.597 -12.819 1.00 92.31 275 VAL A O 1
ATOM 2049 N N . THR A 1 276 ? 27.583 -1.746 -10.965 1.00 88.31 276 THR A N 1
ATOM 2050 C CA . THR A 1 276 ? 28.930 -1.513 -11.518 1.00 88.31 276 THR A CA 1
ATOM 2051 C C . THR A 1 276 ? 30.022 -2.390 -10.893 1.00 88.31 276 THR A C 1
ATOM 2053 O O . THR A 1 276 ? 31.152 -2.432 -11.397 1.00 88.31 276 THR A O 1
ATOM 2056 N N . SER A 1 277 ? 29.734 -3.077 -9.780 1.00 72.25 277 SER A N 1
ATOM 2057 C CA . SER A 1 277 ? 30.726 -3.842 -9.004 1.00 72.25 277 SER A CA 1
ATOM 2058 C C . SER A 1 277 ? 31.012 -5.271 -9.487 1.00 72.25 277 SER A C 1
ATOM 2060 O O . SER A 1 277 ? 32.020 -5.846 -9.067 1.00 72.25 277 SER A O 1
ATOM 2062 N N . GLY A 1 278 ? 30.221 -5.832 -10.397 1.00 59.88 278 GLY A N 1
ATOM 2063 C CA . GLY A 1 278 ? 30.476 -7.114 -11.060 1.00 59.88 278 GLY A CA 1
ATOM 2064 C C . GLY A 1 278 ? 30.868 -6.878 -12.515 1.00 59.88 278 GLY A C 1
ATOM 2065 O O . GLY A 1 278 ? 30.196 -6.146 -13.227 1.00 59.88 278 GLY A O 1
ATOM 2066 N N . GLY A 1 279 ? 31.996 -7.423 -12.975 1.00 51.44 279 GLY A N 1
ATOM 2067 C CA . GLY A 1 279 ? 32.379 -7.261 -14.380 1.00 51.44 279 GLY A CA 1
ATOM 2068 C C . GLY A 1 279 ? 31.409 -7.995 -15.308 1.00 51.44 279 GLY A C 1
ATOM 2069 O O . GLY A 1 279 ? 31.347 -9.219 -15.221 1.00 51.44 279 GLY A O 1
ATOM 2070 N N . LEU A 1 280 ? 30.741 -7.252 -16.198 1.00 44.78 280 LEU A N 1
ATOM 2071 C CA . LEU A 1 280 ? 30.076 -7.767 -17.405 1.00 44.78 280 LEU A CA 1
ATOM 2072 C C . LEU A 1 280 ? 31.070 -8.481 -18.344 1.00 44.78 280 LEU A C 1
ATOM 2074 O O . LEU A 1 280 ? 32.213 -7.977 -18.518 1.00 44.78 280 LEU A O 1
#

Radius of gyration: 23.77 Å; chains: 1; bounding box: 58×44×64 Å